Protein AF-A0A813LFI5-F1 (afdb_monomer_lite)

Foldseek 3Di:
DDDDDDDDDDDDDFPFPDPDDDDDDDDDDDDDDDDDDDDDDDDAPDPPDPPDPPPPVDPDLPQQAACPPVPSHPDALQQLFDFLVLLVVLCVDPQDDQQDFLLRSLVRPFLVVCPRVNFFQSCVVVVVGHGWQEEEFEDRRAGSNFVSLFCVLVPDRTSYNYCSRGGNPDPVRVVVCLVPVCPRLLRNLVRYQAYEYEDDLPDQLLLALSSVLSVLSCVLVVRTYTYTTRADDDPRSPDDPPSNVVSVPDFRPSVNRDHRDPSSRVSSQVSQVPGVCRCVSVGDD

pLDDT: mean 77.84, std 25.36, range [24.16, 98.69]

Sequence (285 aa):
VLQGVSSPSPERALCRVSSARVLRQVSSSQPMSPQILGPLALQGWTSPGKSQMLQCSVFGVGSATPQFRAGAYKLPPNMWGIQLTQLSEIESHSMFSPGLSSREVVSKVIWPETSGSGVGYALLKNSAGLQSRTMVSHAWDMSFADLNAALGSSGEQGPYWVAATALYQSEDNIRQILSEPLRFIRQVLEHTPSMLCVLATRCNVYERLWCLAEMATAVSMNVEVRVTSKPKGLKAAWSLDDGILKLCSTDVDSRSARCAEQSDEQALRRAIEALEGSYATIDRQ

Structure (mmCIF, N/CA/C/O backbone):
data_AF-A0A813LFI5-F1
#
_entry.id   AF-A0A813LFI5-F1
#
loop_
_atom_site.group_PDB
_atom_site.id
_atom_site.type_symbol
_atom_site.label_atom_id
_atom_site.label_alt_id
_atom_site.label_comp_id
_atom_site.label_asym_id
_atom_site.label_entity_id
_atom_site.label_seq_id
_atom_site.pdbx_PDB_ins_code
_atom_site.Cartn_x
_atom_site.Cartn_y
_atom_site.Cartn_z
_atom_site.occupancy
_atom_site.B_iso_or_equiv
_atom_site.auth_seq_id
_atom_site.auth_comp_id
_atom_site.auth_asym_id
_atom_site.auth_atom_id
_atom_site.pdbx_PDB_model_num
ATOM 1 N N . VAL A 1 1 ? -47.843 2.772 -29.097 1.00 40.84 1 VAL A N 1
ATOM 2 C CA . VAL A 1 1 ? -47.712 1.797 -27.991 1.00 40.84 1 VAL A CA 1
ATOM 3 C C . VAL A 1 1 ? -46.483 0.949 -28.278 1.00 40.84 1 VAL A C 1
ATOM 5 O O . VAL A 1 1 ? -46.573 -0.001 -29.038 1.00 40.84 1 VAL A O 1
ATOM 8 N N . LEU A 1 2 ? -45.316 1.374 -27.790 1.00 32.16 2 LEU A N 1
ATOM 9 C CA . LEU A 1 2 ? -44.061 0.622 -27.875 1.00 32.16 2 LEU A CA 1
ATOM 10 C C . LEU A 1 2 ? -43.688 0.256 -26.440 1.00 32.16 2 LEU A C 1
ATOM 12 O O . LEU A 1 2 ? -43.483 1.143 -25.614 1.00 32.16 2 LEU A O 1
ATOM 16 N N . GLN A 1 3 ? -43.716 -1.039 -26.134 1.00 33.41 3 GLN A N 1
ATOM 17 C CA . GLN A 1 3 ? -43.359 -1.574 -24.825 1.00 33.41 3 GLN A CA 1
ATOM 18 C C . GLN A 1 3 ? -41.838 -1.658 -24.707 1.00 33.41 3 GLN A C 1
ATOM 20 O O . GLN A 1 3 ? -41.168 -2.250 -25.551 1.00 33.41 3 GLN A O 1
ATOM 25 N N . GLY A 1 4 ? -41.318 -1.031 -23.653 1.00 33.69 4 GLY A N 1
ATOM 26 C CA . GLY A 1 4 ? -39.924 -1.112 -23.250 1.00 33.69 4 GLY A CA 1
ATOM 27 C C . GLY A 1 4 ? -39.621 -2.449 -22.583 1.00 33.69 4 GLY A C 1
ATOM 28 O O . GLY A 1 4 ? -40.390 -2.933 -21.754 1.00 33.69 4 GLY A O 1
ATOM 29 N N . VAL A 1 5 ? -38.474 -3.018 -22.938 1.00 32.91 5 VAL A N 1
ATOM 30 C CA . VAL A 1 5 ? -37.874 -4.154 -22.242 1.00 32.91 5 VAL A CA 1
ATOM 31 C C . VAL A 1 5 ? -36.818 -3.578 -21.308 1.00 32.91 5 VAL A C 1
ATOM 33 O O . VAL A 1 5 ? -35.778 -3.092 -21.748 1.00 32.91 5 VAL A O 1
ATOM 36 N N . SER A 1 6 ? -37.122 -3.567 -20.014 1.00 34.44 6 SER A N 1
ATOM 37 C CA . SER A 1 6 ? -36.180 -3.228 -18.952 1.00 34.44 6 SER A CA 1
ATOM 38 C C . SER A 1 6 ? -35.293 -4.437 -18.660 1.00 34.44 6 SER A C 1
ATOM 40 O O . SER A 1 6 ? -35.774 -5.456 -18.160 1.00 34.44 6 SER A O 1
ATOM 42 N N . SER A 1 7 ? -34.004 -4.325 -18.960 1.00 30.98 7 SER A N 1
ATOM 43 C CA . SER A 1 7 ? -32.988 -5.289 -18.534 1.00 30.98 7 SER A CA 1
ATOM 44 C C . SER A 1 7 ? -32.776 -5.212 -17.013 1.00 30.98 7 SER A C 1
ATOM 46 O O . SER A 1 7 ? -32.717 -4.103 -16.475 1.00 30.98 7 SER A O 1
ATOM 48 N N . PRO A 1 8 ? -32.634 -6.344 -16.301 1.00 33.94 8 PRO A N 1
ATOM 49 C CA . PRO A 1 8 ? -32.372 -6.332 -14.867 1.00 33.94 8 PRO A CA 1
ATOM 50 C C . PRO A 1 8 ? -30.939 -5.867 -14.570 1.00 33.94 8 PRO A C 1
ATOM 52 O O . PRO A 1 8 ? -29.977 -6.286 -15.213 1.00 33.94 8 PRO A O 1
ATOM 55 N N . SER A 1 9 ? -30.813 -4.994 -13.571 1.00 31.33 9 SER A N 1
ATOM 56 C CA . SER A 1 9 ? -29.543 -4.595 -12.955 1.00 31.33 9 SER A CA 1
ATOM 57 C C . SER A 1 9 ? -28.891 -5.808 -12.272 1.00 31.33 9 SER A C 1
ATOM 59 O O . SER A 1 9 ? -29.561 -6.440 -11.455 1.00 31.33 9 SER A O 1
ATOM 61 N N . PRO A 1 10 ? -27.612 -6.136 -12.536 1.00 34.81 10 PRO A N 1
ATOM 62 C CA . PRO A 1 10 ? -26.949 -7.261 -11.889 1.00 34.81 10 PRO A CA 1
ATOM 63 C C . PRO A 1 10 ? -26.556 -6.895 -10.449 1.00 34.81 10 PRO A C 1
ATOM 65 O O . PRO A 1 10 ? -25.775 -5.970 -10.212 1.00 34.81 10 PRO A O 1
ATOM 68 N N . GLU A 1 11 ? -27.110 -7.622 -9.480 1.00 33.66 11 GLU A N 1
ATOM 69 C CA . GLU A 1 11 ? -26.706 -7.563 -8.075 1.00 33.66 11 GLU A CA 1
ATOM 70 C C . GLU A 1 11 ? -25.244 -8.014 -7.898 1.00 33.66 11 GLU A C 1
ATOM 72 O O . GLU A 1 11 ? -24.780 -8.989 -8.489 1.00 33.66 11 GLU A O 1
ATOM 77 N N . ARG A 1 12 ? -24.504 -7.258 -7.079 1.00 40.06 12 ARG A N 1
ATOM 78 C CA . ARG A 1 12 ? -23.066 -7.406 -6.817 1.00 40.06 12 ARG A CA 1
ATOM 79 C C . ARG A 1 12 ? -22.809 -8.550 -5.829 1.00 40.06 12 ARG A C 1
ATOM 81 O O . ARG A 1 12 ? -23.054 -8.388 -4.636 1.00 40.06 12 ARG A O 1
ATOM 88 N N . ALA A 1 13 ? -22.243 -9.663 -6.288 1.00 33.25 13 ALA A N 1
ATOM 89 C CA . ALA A 1 13 ? -21.742 -10.723 -5.411 1.00 33.25 13 ALA A CA 1
ATOM 90 C C . ALA A 1 13 ? -20.304 -10.405 -4.953 1.00 33.25 13 ALA A C 1
ATOM 92 O O . ALA A 1 13 ? -19.328 -10.839 -5.558 1.00 33.25 13 ALA A O 1
ATOM 93 N N . LEU A 1 14 ? -20.168 -9.608 -3.891 1.00 39.72 14 LEU A N 1
ATOM 94 C CA . LEU A 1 14 ? -18.904 -9.442 -3.167 1.00 39.72 14 LEU A CA 1
ATOM 95 C C . LEU A 1 14 ? -18.795 -10.541 -2.103 1.00 39.72 14 LEU A C 1
ATOM 97 O O . LEU A 1 14 ? -19.690 -10.684 -1.269 1.00 39.72 14 LEU A O 1
ATOM 101 N N . CYS A 1 15 ? -17.693 -11.297 -2.104 1.00 33.09 15 CYS A N 1
ATOM 102 C CA . CYS A 1 15 ? -17.380 -12.232 -1.025 1.00 33.09 15 CYS A CA 1
ATOM 103 C C . CYS A 1 15 ? -17.008 -11.424 0.227 1.00 33.09 15 CYS A C 1
ATOM 105 O O . CYS A 1 15 ? -15.855 -11.038 0.418 1.00 33.09 15 CYS A O 1
ATOM 107 N N . ARG A 1 16 ? -18.009 -11.113 1.055 1.00 37.16 16 ARG A N 1
ATOM 108 C CA . ARG A 1 16 ? -17.805 -10.460 2.348 1.00 37.16 16 ARG A CA 1
ATOM 109 C C . ARG A 1 16 ? -17.137 -11.435 3.303 1.00 37.16 16 ARG A C 1
ATOM 111 O O . ARG A 1 16 ? -17.675 -12.502 3.583 1.00 37.16 16 ARG A O 1
ATOM 118 N N . VAL A 1 17 ? -15.995 -11.039 3.848 1.00 37.84 17 VAL A N 1
ATOM 119 C CA . VAL A 1 17 ? -15.429 -11.688 5.030 1.00 37.84 17 VAL A CA 1
ATOM 120 C C . VAL A 1 17 ? -16.209 -11.142 6.222 1.00 37.84 17 VAL A C 1
ATOM 122 O O . VAL A 1 17 ? -15.870 -10.099 6.768 1.00 37.84 17 VAL A O 1
ATOM 125 N N . SER A 1 18 ? -17.345 -11.760 6.544 1.00 31.72 18 SER A N 1
ATOM 126 C CA . SER A 1 18 ? -18.133 -11.361 7.709 1.00 31.72 18 SER A CA 1
ATOM 127 C C . SER A 1 18 ? -17.617 -12.089 8.944 1.00 31.72 18 SER A C 1
ATOM 129 O O . SER A 1 18 ? -17.527 -13.316 8.950 1.00 31.72 18 SER A O 1
ATOM 131 N N . SER A 1 19 ? -17.316 -11.332 9.997 1.00 30.92 19 SER A N 1
ATOM 132 C CA . SER A 1 19 ? -17.040 -11.829 11.345 1.00 30.92 19 SER A CA 1
ATOM 133 C C . SER A 1 19 ? -18.314 -12.415 11.972 1.00 30.92 19 SER A C 1
ATOM 135 O O . SER A 1 19 ? -18.893 -11.837 12.889 1.00 30.92 19 SER A O 1
ATOM 137 N N . ALA A 1 20 ? -18.798 -13.547 11.463 1.00 29.22 20 ALA A N 1
ATOM 138 C CA . ALA A 1 20 ? -19.931 -14.271 12.027 1.00 29.22 20 ALA A CA 1
ATOM 139 C C . ALA A 1 20 ? -19.442 -15.579 12.664 1.00 29.22 20 ALA A C 1
ATOM 141 O O . ALA A 1 20 ? -19.095 -16.535 11.976 1.00 29.22 20 ALA A O 1
ATOM 142 N N . ARG A 1 21 ? -19.424 -15.608 14.005 1.00 38.66 21 ARG A N 1
ATOM 143 C CA . ARG A 1 21 ? -19.294 -16.824 14.827 1.00 38.66 21 ARG A CA 1
ATOM 144 C C . ARG A 1 21 ? -20.270 -17.894 14.325 1.00 38.66 21 ARG A C 1
ATOM 146 O O . ARG A 1 21 ? -21.478 -17.685 14.404 1.00 38.66 21 ARG A O 1
ATOM 153 N N . VAL A 1 22 ? -19.760 -19.057 13.920 1.00 26.92 22 VAL A N 1
ATOM 154 C CA . VAL A 1 22 ? -20.566 -20.262 13.680 1.00 26.92 22 VAL A CA 1
ATOM 155 C C . VAL A 1 22 ? -20.057 -21.398 14.565 1.00 26.92 22 VAL A C 1
ATOM 157 O O . VAL A 1 22 ? -18.864 -21.668 14.667 1.00 26.92 22 VAL A O 1
ATOM 160 N N . LEU A 1 23 ? -21.012 -21.994 15.277 1.00 29.28 23 LEU A N 1
ATOM 161 C CA . LEU A 1 23 ? -20.868 -23.091 16.224 1.00 29.28 23 LEU A CA 1
ATOM 162 C C . LEU A 1 23 ? -20.457 -24.399 15.531 1.00 29.28 23 LEU A C 1
ATOM 164 O O . LEU A 1 23 ? -20.896 -24.704 14.427 1.00 29.28 23 LEU A O 1
ATOM 168 N N . ARG A 1 24 ? -19.653 -25.181 16.261 1.00 27.97 24 ARG A N 1
ATOM 169 C CA . ARG A 1 24 ? -19.190 -26.543 15.957 1.00 27.97 24 ARG A CA 1
ATOM 170 C C . ARG A 1 24 ? -20.269 -27.458 15.364 1.00 27.97 24 ARG A C 1
ATOM 172 O O . ARG A 1 24 ? -21.331 -27.617 15.961 1.00 27.97 24 ARG A O 1
ATOM 179 N N . GLN A 1 25 ? -19.854 -28.278 14.398 1.00 24.16 25 GLN A N 1
ATOM 180 C CA . GLN A 1 25 ? -20.200 -29.698 14.404 1.00 24.16 25 GLN A CA 1
ATOM 181 C C . GLN A 1 25 ? -18.973 -30.533 14.014 1.00 24.16 25 GLN A C 1
ATOM 183 O O . GLN A 1 25 ? -18.378 -30.356 12.958 1.00 24.16 25 GLN A O 1
ATOM 188 N N . VAL A 1 26 ? -18.560 -31.398 14.940 1.00 30.11 26 VAL A N 1
ATOM 189 C CA . VAL A 1 26 ? -17.436 -32.328 14.808 1.00 30.11 26 VAL A CA 1
ATOM 190 C C . VAL A 1 26 ? -17.902 -33.529 13.991 1.00 30.11 26 VAL A C 1
ATOM 192 O O . VAL A 1 26 ? -18.875 -34.176 14.371 1.00 30.11 26 VAL A O 1
ATOM 195 N N . SER A 1 27 ? -17.177 -33.882 12.930 1.00 27.55 27 SER A N 1
ATOM 196 C CA . SER A 1 27 ? -17.163 -35.258 12.431 1.00 27.55 27 SER A CA 1
ATOM 197 C C . SER A 1 27 ? -15.733 -35.646 12.073 1.00 27.55 27 SER A C 1
ATOM 199 O O . SER A 1 27 ? -15.013 -34.902 11.412 1.00 27.55 27 SER A O 1
ATOM 201 N N . SER A 1 28 ? -15.301 -36.768 12.635 1.00 32.50 28 SER A N 1
ATOM 202 C CA . SER A 1 28 ? -13.942 -37.283 12.592 1.00 32.50 28 SER A CA 1
ATOM 203 C C . SER A 1 28 ? -13.685 -38.075 11.312 1.00 32.50 28 SER A C 1
ATOM 205 O O . SER A 1 28 ? -14.340 -39.091 11.080 1.00 32.50 28 SER A O 1
ATOM 207 N N . SER A 1 29 ? -12.646 -37.709 10.570 1.00 32.34 29 SER A N 1
ATOM 208 C CA . SER A 1 29 ? -11.930 -38.637 9.693 1.00 32.34 29 SER A CA 1
ATOM 209 C C . SER A 1 29 ? -10.453 -38.246 9.641 1.00 32.34 29 SER A C 1
ATOM 211 O O . SER A 1 29 ? -10.125 -37.080 9.435 1.00 32.34 29 SER A O 1
ATOM 213 N N . GLN A 1 30 ? -9.578 -39.219 9.896 1.00 32.72 30 GLN A N 1
ATOM 214 C CA . GLN A 1 30 ? -8.122 -39.063 9.970 1.00 32.72 30 GLN A CA 1
ATOM 215 C C . GLN A 1 30 ? -7.506 -38.625 8.626 1.00 32.72 30 GLN A C 1
ATOM 217 O O . GLN A 1 30 ? -7.983 -39.075 7.583 1.00 32.72 30 GLN A O 1
ATOM 222 N N . PRO A 1 31 ? -6.413 -37.835 8.619 1.00 34.03 31 PRO A N 1
ATOM 223 C CA . PRO A 1 31 ? -5.716 -37.493 7.386 1.00 34.03 31 PRO A CA 1
ATOM 224 C C . PRO A 1 31 ? -4.611 -38.505 7.040 1.00 34.03 31 PRO A C 1
ATOM 226 O O . PRO A 1 31 ? -3.875 -38.978 7.908 1.00 34.03 31 PRO A O 1
ATOM 229 N N . MET A 1 32 ? -4.467 -38.788 5.742 1.00 26.58 32 MET A N 1
ATOM 230 C CA . MET A 1 32 ? -3.277 -39.416 5.161 1.00 26.58 32 MET A CA 1
ATOM 231 C C . MET A 1 32 ? -2.151 -38.384 5.010 1.00 26.58 32 MET A C 1
ATOM 233 O O . MET A 1 32 ? -2.388 -37.262 4.563 1.00 26.58 32 MET A O 1
ATOM 237 N N . SER A 1 33 ? -0.922 -38.773 5.358 1.00 31.06 33 SER A N 1
ATOM 238 C CA . SER A 1 33 ? 0.286 -37.952 5.213 1.00 31.06 33 SER A CA 1
ATOM 239 C C . SER A 1 33 ? 0.665 -37.716 3.744 1.00 31.06 33 SER A C 1
ATOM 241 O O . SER A 1 33 ? 0.826 -38.692 3.009 1.00 31.06 33 SER A O 1
ATOM 243 N N . PRO A 1 34 ? 0.945 -36.468 3.324 1.00 30.78 34 PRO A N 1
ATOM 244 C CA . PRO A 1 34 ? 1.727 -36.203 2.131 1.00 30.78 34 PRO A CA 1
ATOM 245 C C . PRO A 1 34 ? 3.201 -35.956 2.472 1.00 30.78 34 PRO A C 1
ATOM 247 O O . PRO A 1 34 ? 3.558 -35.342 3.477 1.00 30.78 34 PRO A O 1
ATOM 250 N N . GLN A 1 35 ? 4.053 -36.480 1.596 1.00 27.55 35 GLN A N 1
ATOM 251 C CA . GLN A 1 35 ? 5.503 -36.406 1.666 1.00 27.55 35 GLN A CA 1
ATOM 252 C C . GLN A 1 35 ? 6.028 -34.975 1.488 1.00 27.55 35 GLN A C 1
ATOM 254 O O . GLN A 1 35 ? 5.496 -34.166 0.730 1.00 27.55 35 GLN A O 1
ATOM 259 N N . ILE A 1 36 ? 7.112 -34.717 2.213 1.00 26.92 36 ILE A N 1
ATOM 260 C CA . ILE A 1 36 ? 7.846 -33.462 2.345 1.00 26.92 36 ILE A CA 1
ATOM 261 C C . ILE A 1 36 ? 8.509 -33.093 1.008 1.00 26.92 36 ILE A C 1
ATOM 263 O O . ILE A 1 36 ? 9.417 -33.786 0.552 1.00 26.92 36 ILE A O 1
ATOM 267 N N . LEU A 1 37 ? 8.098 -31.973 0.410 1.00 26.91 37 LEU A N 1
ATOM 268 C CA . LEU A 1 37 ? 8.900 -31.235 -0.569 1.00 26.91 37 LEU A CA 1
ATOM 269 C C . LEU A 1 37 ? 9.714 -30.177 0.188 1.00 26.91 37 LEU A C 1
ATOM 271 O O . LEU A 1 37 ? 9.170 -29.416 0.985 1.00 26.91 37 LEU A O 1
ATOM 275 N N . GLY A 1 38 ? 11.032 -30.199 -0.021 1.00 25.31 38 GLY A N 1
ATOM 276 C CA . GLY A 1 38 ? 12.009 -29.387 0.707 1.00 25.31 38 GLY A CA 1
ATOM 277 C C . GLY A 1 38 ? 11.884 -27.873 0.473 1.00 25.31 38 GLY A C 1
ATOM 278 O O . GLY A 1 38 ? 11.249 -27.435 -0.487 1.00 25.31 38 GLY A O 1
ATOM 279 N N . PRO A 1 39 ? 12.498 -27.055 1.348 1.00 26.38 39 PRO A N 1
ATOM 280 C CA . PRO A 1 39 ? 12.303 -25.612 1.350 1.00 26.38 39 PRO A CA 1
ATOM 281 C C . PRO A 1 39 ? 13.009 -24.940 0.165 1.00 26.38 39 PRO A C 1
ATOM 283 O O . PRO A 1 39 ? 14.234 -24.976 0.042 1.00 26.38 39 PRO A O 1
ATOM 286 N N . LEU A 1 40 ? 12.225 -24.265 -0.680 1.00 25.31 40 LEU A N 1
ATOM 287 C CA . LEU A 1 40 ? 12.713 -23.184 -1.533 1.00 25.31 40 LEU A CA 1
ATOM 288 C C . LEU A 1 40 ? 13.122 -22.015 -0.629 1.00 25.31 40 LEU A C 1
ATOM 290 O O . LEU A 1 40 ? 12.332 -21.527 0.177 1.00 25.31 40 LEU A O 1
ATOM 294 N N . ALA A 1 41 ? 14.384 -21.607 -0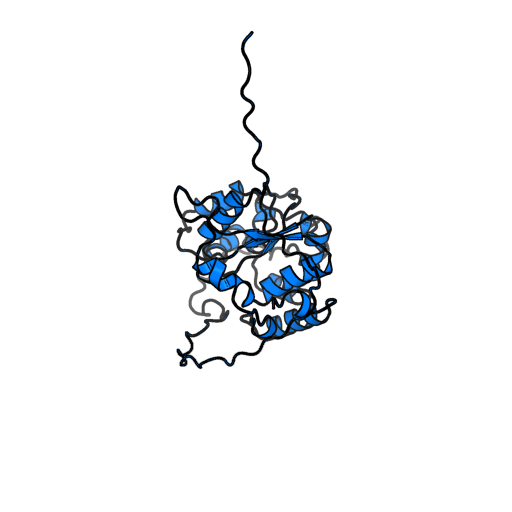.741 1.00 25.22 41 ALA A N 1
ATOM 295 C CA . ALA A 1 41 ? 14.995 -20.577 0.081 1.00 25.22 41 ALA A CA 1
ATOM 296 C C . ALA A 1 41 ? 14.272 -19.226 -0.065 1.00 25.22 41 ALA A C 1
ATOM 298 O O . ALA A 1 41 ? 14.263 -18.612 -1.132 1.00 25.22 41 ALA A O 1
ATOM 299 N N . LEU A 1 42 ? 13.699 -18.756 1.043 1.00 29.20 42 LEU A N 1
ATOM 300 C CA . LEU A 1 42 ? 13.198 -17.399 1.220 1.00 29.20 42 LEU A CA 1
ATOM 301 C C . LEU A 1 42 ? 14.394 -16.438 1.250 1.00 29.20 42 LEU A C 1
ATOM 303 O O . LEU A 1 42 ? 15.123 -16.374 2.238 1.00 29.20 42 LEU A O 1
ATOM 307 N N . GLN A 1 43 ? 14.609 -15.687 0.169 1.00 31.25 43 GLN A N 1
ATOM 308 C CA . GLN A 1 43 ? 15.510 -14.537 0.205 1.00 31.25 43 GLN A CA 1
ATOM 309 C C . GLN A 1 43 ? 14.818 -13.403 0.966 1.00 31.25 43 GLN A C 1
ATOM 311 O O . GLN A 1 43 ? 13.920 -12.732 0.457 1.00 31.25 43 GLN A O 1
ATOM 316 N N . GLY A 1 44 ? 15.222 -13.241 2.226 1.00 29.44 44 GLY A N 1
ATOM 317 C CA . GLY A 1 44 ? 14.903 -12.072 3.033 1.00 29.44 44 GLY A CA 1
ATOM 318 C C . GLY A 1 44 ? 15.487 -10.792 2.429 1.00 29.44 44 GLY A C 1
ATOM 319 O O . GLY A 1 44 ? 16.352 -10.823 1.558 1.00 29.44 44 GLY A O 1
ATOM 320 N N . TRP A 1 45 ? 14.985 -9.660 2.910 1.00 38.56 45 TRP A N 1
ATOM 321 C CA . TRP A 1 45 ? 15.578 -8.323 2.837 1.00 38.56 45 TRP A CA 1
ATOM 322 C C . TRP A 1 45 ? 17.000 -8.377 3.398 1.00 38.56 45 TRP A C 1
ATOM 324 O O . TRP A 1 45 ? 17.263 -8.037 4.536 1.00 38.56 45 TRP A O 1
ATOM 334 N N . THR A 1 46 ? 17.942 -8.831 2.591 1.00 32.41 46 THR A N 1
ATOM 335 C CA . THR A 1 46 ? 19.252 -8.214 2.610 1.00 32.41 46 THR A CA 1
ATOM 336 C C . THR A 1 46 ? 19.115 -6.982 1.728 1.00 32.41 46 THR A C 1
ATOM 338 O O . THR A 1 46 ? 18.501 -7.046 0.656 1.00 32.41 46 THR A O 1
ATOM 341 N N . SER A 1 47 ? 19.624 -5.830 2.177 1.00 36.56 47 SER A N 1
ATOM 342 C CA . SER A 1 47 ? 19.849 -4.706 1.267 1.00 36.56 47 SER A CA 1
ATOM 343 C C . SER A 1 47 ? 20.456 -5.263 -0.026 1.00 36.56 47 SER A C 1
ATOM 345 O O . SER A 1 47 ? 21.340 -6.128 0.076 1.00 36.56 47 SER A O 1
ATOM 347 N N . PRO A 1 48 ? 20.023 -4.818 -1.225 1.00 37.00 48 PRO A N 1
ATOM 348 C CA . PRO A 1 48 ? 20.771 -5.122 -2.439 1.00 37.00 48 PRO A CA 1
ATOM 349 C C . PRO A 1 48 ? 22.229 -4.805 -2.123 1.00 37.00 48 PRO A C 1
ATOM 351 O O . PRO A 1 48 ? 22.509 -3.753 -1.546 1.00 37.00 48 PRO A O 1
ATOM 354 N N . GLY A 1 49 ? 23.089 -5.811 -2.301 1.00 31.02 49 GLY A N 1
ATOM 355 C CA . GLY A 1 49 ? 24.349 -5.912 -1.579 1.00 31.02 49 GLY A CA 1
ATOM 356 C C . GLY A 1 49 ? 25.124 -4.598 -1.536 1.00 31.02 49 GLY A C 1
ATOM 357 O O . GLY A 1 49 ? 25.097 -3.807 -2.472 1.00 31.02 49 GLY A O 1
ATOM 358 N N . LYS A 1 50 ? 25.913 -4.409 -0.476 1.00 34.41 50 LYS A N 1
ATOM 359 C CA . LYS A 1 50 ? 26.897 -3.317 -0.338 1.00 34.41 50 LYS A CA 1
ATOM 360 C C . LYS A 1 50 ? 27.885 -3.180 -1.523 1.00 34.41 50 LYS A C 1
ATOM 362 O O . LYS A 1 50 ? 28.766 -2.330 -1.478 1.00 34.41 50 LYS A O 1
ATOM 367 N N . SER A 1 51 ? 27.777 -3.997 -2.571 1.00 37.72 51 SER A N 1
ATOM 368 C CA . SER A 1 51 ? 28.535 -3.881 -3.812 1.00 37.72 51 SER A CA 1
ATOM 369 C C . SER A 1 51 ? 27.729 -3.136 -4.877 1.00 37.72 51 SER A C 1
ATOM 371 O O . SER A 1 51 ? 26.737 -3.642 -5.388 1.00 37.72 51 SER A O 1
ATOM 373 N N . GLN A 1 52 ? 28.239 -1.952 -5.228 1.00 33.62 52 GLN A N 1
ATOM 374 C CA . GLN A 1 52 ? 27.803 -1.071 -6.317 1.00 33.62 52 GLN A CA 1
ATOM 375 C C . GLN A 1 52 ? 26.470 -0.336 -6.114 1.00 33.62 52 GLN A C 1
ATOM 377 O O . GLN A 1 52 ? 25.653 -0.224 -7.023 1.00 33.62 52 GLN A O 1
ATOM 382 N N . MET A 1 53 ? 26.320 0.342 -4.971 1.00 33.72 53 MET A N 1
ATOM 383 C CA . MET A 1 53 ? 25.756 1.691 -5.059 1.00 33.72 53 MET A CA 1
ATOM 384 C C . MET A 1 53 ? 26.751 2.529 -5.859 1.00 33.72 53 MET A C 1
ATOM 386 O O . MET A 1 53 ? 27.829 2.863 -5.365 1.00 33.72 53 MET A O 1
ATOM 390 N N . LEU A 1 54 ? 26.407 2.841 -7.109 1.00 34.03 54 LEU A N 1
ATOM 391 C CA . LEU A 1 54 ? 26.966 4.000 -7.787 1.00 34.03 54 LEU A CA 1
ATOM 392 C C . LEU A 1 54 ? 26.775 5.178 -6.831 1.00 34.03 54 LEU A C 1
ATOM 394 O O . LEU A 1 54 ? 25.651 5.627 -6.613 1.00 34.03 54 LEU A O 1
ATOM 398 N N . GLN A 1 55 ? 27.869 5.626 -6.213 1.00 31.17 55 GLN A N 1
ATOM 399 C CA . GLN A 1 55 ? 27.931 6.917 -5.552 1.00 31.17 55 GLN A CA 1
ATOM 400 C C . GLN A 1 55 ? 27.642 7.961 -6.628 1.00 31.17 55 GLN A C 1
ATOM 402 O O . GLN A 1 55 ? 28.539 8.467 -7.294 1.00 31.17 55 GLN A O 1
ATOM 407 N N . CYS A 1 56 ? 26.364 8.260 -6.829 1.00 31.50 56 CYS A N 1
ATOM 408 C CA . CYS A 1 56 ? 25.948 9.507 -7.427 1.00 31.50 56 CYS A CA 1
ATOM 409 C C . CYS A 1 56 ? 26.274 10.576 -6.383 1.00 31.50 56 CYS A C 1
ATOM 411 O O . CYS A 1 56 ? 25.451 10.929 -5.543 1.00 31.50 56 CYS A O 1
ATOM 413 N N . SER A 1 57 ? 27.522 11.040 -6.384 1.00 32.41 57 SER A N 1
ATOM 414 C CA . SER A 1 57 ? 27.977 12.240 -5.690 1.00 32.41 57 SER A CA 1
ATOM 415 C C . SER A 1 57 ? 27.374 13.463 -6.386 1.00 32.41 57 SER A C 1
ATOM 417 O O . SER A 1 57 ? 28.059 14.283 -6.990 1.00 32.41 57 SER A O 1
ATOM 419 N N . VAL A 1 58 ? 26.046 13.566 -6.335 1.00 40.97 58 VAL A N 1
ATOM 420 C CA . VAL A 1 58 ? 25.310 14.743 -6.778 1.00 40.97 58 VAL A CA 1
ATOM 421 C C . VAL A 1 58 ? 25.349 15.736 -5.621 1.00 40.97 58 VAL A C 1
ATOM 423 O O . VAL A 1 58 ? 24.750 15.520 -4.573 1.00 40.97 58 VAL A O 1
ATOM 426 N N . PHE A 1 59 ? 26.161 16.774 -5.811 1.00 37.53 59 PHE A N 1
ATOM 427 C CA . PHE A 1 59 ? 26.209 18.049 -5.093 1.00 37.53 59 PHE A CA 1
ATOM 428 C C . PHE A 1 59 ? 25.185 18.237 -3.963 1.00 37.53 59 PHE A C 1
ATOM 430 O O . PHE A 1 59 ? 24.032 18.516 -4.249 1.00 37.53 59 PHE A O 1
ATOM 437 N N . GLY A 1 60 ? 25.638 18.186 -2.704 1.00 42.44 60 GLY A N 1
ATOM 438 C CA . GLY A 1 60 ? 25.182 19.025 -1.580 1.00 42.44 60 GLY A CA 1
ATOM 439 C C . GLY A 1 60 ? 23.687 19.317 -1.384 1.00 42.44 60 GLY A C 1
ATOM 440 O O . GLY A 1 60 ? 23.372 20.332 -0.764 1.00 42.44 60 GLY A O 1
ATOM 441 N N . VAL A 1 61 ? 22.763 18.496 -1.885 1.00 53.16 61 VAL A N 1
ATOM 442 C CA . VAL A 1 61 ? 21.331 18.683 -1.641 1.00 53.16 61 VAL A CA 1
ATOM 443 C C . VAL A 1 61 ? 21.097 18.336 -0.177 1.00 53.16 61 VAL A C 1
ATOM 445 O O . VAL A 1 61 ? 21.322 17.199 0.239 1.00 53.16 61 VAL A O 1
ATOM 448 N N . GLY A 1 62 ? 20.726 19.335 0.629 1.00 59.44 62 GLY A N 1
ATOM 449 C CA . GLY A 1 62 ? 20.410 19.131 2.041 1.00 59.44 62 GLY A CA 1
ATOM 450 C C . GLY A 1 62 ? 19.434 17.965 2.194 1.00 59.44 62 GLY A C 1
ATOM 451 O O . GLY A 1 62 ? 18.460 17.881 1.449 1.00 59.44 62 GLY A O 1
ATOM 452 N N . SER A 1 63 ? 19.726 17.047 3.120 1.00 68.50 63 SER A N 1
ATOM 453 C CA . SER A 1 63 ? 18.893 15.866 3.367 1.00 68.50 63 SER A CA 1
ATOM 454 C C . SER A 1 63 ? 17.451 16.304 3.618 1.00 68.50 63 SER A C 1
ATOM 456 O O . SER A 1 63 ? 17.168 16.970 4.618 1.00 68.50 63 SER A O 1
ATOM 458 N N . ALA A 1 64 ? 16.552 15.997 2.681 1.00 75.06 64 ALA A N 1
ATOM 459 C CA . ALA A 1 64 ? 15.155 16.367 2.813 1.00 75.06 64 ALA A CA 1
ATOM 460 C C . ALA A 1 64 ? 14.540 15.670 4.023 1.00 75.06 64 ALA A C 1
ATOM 462 O O . ALA A 1 64 ? 14.692 14.464 4.230 1.00 75.06 64 ALA A O 1
ATOM 463 N N . THR A 1 65 ? 13.829 16.453 4.824 1.00 76.81 65 THR A N 1
ATOM 464 C CA . THR A 1 65 ? 13.147 15.974 6.019 1.00 76.81 65 THR A CA 1
ATOM 465 C C . THR A 1 65 ? 12.035 14.997 5.611 1.00 76.81 65 THR A C 1
ATOM 467 O O . THR A 1 65 ? 11.138 15.404 4.872 1.00 76.81 65 THR A O 1
ATOM 470 N N . PRO A 1 66 ? 12.044 13.734 6.083 1.00 78.69 66 PRO A N 1
ATOM 471 C CA . PRO A 1 66 ? 10.995 12.772 5.749 1.00 78.69 66 PRO A CA 1
ATOM 472 C C . PRO A 1 66 ? 9.606 13.268 6.169 1.00 78.69 66 PRO A C 1
ATOM 474 O O . PRO A 1 66 ? 9.465 13.871 7.238 1.00 78.69 66 PRO A O 1
ATOM 477 N N . GLN A 1 67 ? 8.573 12.938 5.384 1.00 81.25 67 GLN A N 1
ATOM 478 C CA . GLN A 1 67 ? 7.175 13.372 5.561 1.00 81.25 67 GLN A CA 1
ATOM 479 C C . GLN A 1 67 ? 6.550 13.010 6.924 1.00 81.25 67 GLN A C 1
ATOM 481 O O . GLN A 1 67 ? 5.460 13.468 7.252 1.00 81.25 67 GLN A O 1
ATOM 486 N N . PHE A 1 68 ? 7.238 12.192 7.723 1.00 71.81 68 PHE A N 1
ATOM 487 C CA . PHE A 1 68 ? 6.803 11.674 9.018 1.00 71.81 68 PHE A CA 1
ATOM 488 C C . PHE A 1 68 ? 7.403 12.421 10.211 1.00 71.81 68 PHE A C 1
ATOM 490 O O . PHE A 1 68 ? 7.002 12.178 11.352 1.00 71.81 68 PHE A O 1
ATOM 497 N N . ARG A 1 69 ? 8.385 13.307 10.005 1.00 68.88 69 ARG A N 1
ATOM 498 C CA . ARG A 1 69 ? 8.892 14.138 11.103 1.00 68.88 69 ARG A CA 1
ATOM 499 C C . ARG A 1 69 ? 7.847 15.193 11.458 1.00 68.88 69 ARG A C 1
ATOM 501 O O . ARG A 1 69 ? 7.278 15.835 10.577 1.00 68.88 69 ARG A O 1
ATOM 508 N N . ALA A 1 70 ? 7.596 15.375 12.754 1.00 58.88 70 ALA A N 1
ATOM 509 C CA . ALA A 1 70 ? 6.652 16.374 13.245 1.00 58.88 70 ALA A CA 1
ATOM 510 C C . ALA A 1 70 ? 6.980 17.757 12.649 1.00 58.88 70 ALA A C 1
ATOM 512 O O . ALA A 1 70 ? 8.104 18.238 12.774 1.00 58.88 70 ALA A O 1
ATOM 513 N N . GLY A 1 71 ? 6.008 18.362 11.958 1.00 60.19 71 GLY A N 1
ATOM 514 C CA . GLY A 1 71 ? 6.159 19.657 11.285 1.00 60.19 71 GLY A CA 1
ATOM 515 C C . GLY A 1 71 ? 6.778 19.623 9.878 1.00 60.19 71 GLY A C 1
ATOM 516 O O . GLY A 1 71 ? 6.780 20.662 9.224 1.00 60.19 71 GLY A O 1
ATOM 517 N N . ALA A 1 72 ? 7.258 18.473 9.386 1.00 61.97 72 ALA A N 1
ATOM 518 C CA . ALA A 1 72 ? 7.882 18.356 8.062 1.00 61.97 72 ALA A CA 1
ATOM 519 C C . 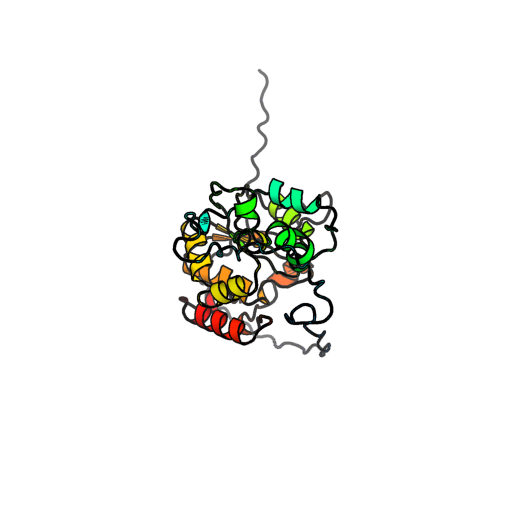ALA A 1 72 ? 6.865 18.359 6.912 1.00 61.97 72 ALA A C 1
ATOM 521 O O . ALA A 1 72 ? 7.111 18.968 5.874 1.00 61.97 72 ALA A O 1
ATOM 522 N N . TYR A 1 73 ? 5.709 17.720 7.106 1.00 65.88 73 TYR A N 1
ATOM 523 C CA . TYR A 1 73 ? 4.598 17.741 6.156 1.00 65.88 73 TYR A CA 1
ATOM 524 C C . TYR A 1 73 ? 3.273 17.934 6.892 1.00 65.88 73 TYR A C 1
ATOM 526 O O . TYR A 1 73 ? 3.035 17.342 7.942 1.00 65.88 73 TYR A O 1
ATOM 534 N N . LYS A 1 74 ? 2.411 18.800 6.347 1.00 82.12 74 LYS A N 1
ATOM 535 C CA . LYS A 1 74 ? 1.134 19.190 6.974 1.00 82.12 74 LYS A CA 1
ATOM 536 C C . LYS A 1 74 ? -0.006 18.200 6.715 1.00 82.12 74 LYS A C 1
ATOM 538 O O . LYS A 1 74 ? -1.068 18.344 7.312 1.00 82.12 74 LYS A O 1
ATOM 543 N N . LEU A 1 75 ? 0.185 17.243 5.806 1.00 92.75 75 LEU A N 1
ATOM 544 C CA . LEU A 1 75 ? -0.886 16.372 5.332 1.00 92.75 75 LEU A CA 1
ATOM 545 C C . LEU A 1 75 ? -0.882 15.030 6.077 1.00 92.75 75 LEU A C 1
ATOM 547 O O . LEU A 1 75 ? 0.152 14.357 6.081 1.00 92.75 75 LEU A O 1
ATOM 551 N N . PRO A 1 76 ? -2.015 14.616 6.669 1.00 93.69 76 PRO A N 1
ATOM 552 C CA . PRO A 1 76 ? -2.112 13.346 7.382 1.00 93.69 76 PRO A CA 1
ATOM 553 C C . PRO A 1 76 ? -2.051 12.136 6.426 1.00 93.69 76 PRO A C 1
ATOM 555 O O . PRO A 1 76 ? -2.319 12.291 5.232 1.00 93.69 76 PRO A O 1
ATOM 558 N N . PRO A 1 77 ? -1.734 10.920 6.919 1.00 94.50 77 PRO A N 1
ATOM 559 C CA . PRO A 1 77 ? -1.566 9.715 6.098 1.00 94.50 77 PRO A CA 1
ATOM 560 C C . PRO A 1 77 ? -2.735 9.377 5.170 1.00 94.50 77 PRO A C 1
ATOM 562 O O . PRO A 1 77 ? -2.520 8.899 4.057 1.00 94.50 77 PRO A O 1
ATOM 565 N N . ASN A 1 78 ? -3.972 9.660 5.585 1.00 96.38 78 ASN A N 1
ATOM 566 C CA . ASN A 1 78 ? -5.161 9.456 4.757 1.00 96.38 78 ASN A CA 1
ATOM 567 C C . ASN A 1 78 ? -5.197 10.363 3.513 1.00 96.38 78 ASN A C 1
ATOM 569 O O . ASN A 1 78 ? -5.942 10.068 2.584 1.00 96.38 78 ASN A O 1
ATOM 573 N N . MET A 1 79 ? -4.383 11.422 3.454 1.00 97.38 79 MET A N 1
ATOM 574 C CA . MET A 1 79 ? -4.233 12.315 2.297 1.00 97.38 79 MET A CA 1
ATOM 575 C C . MET A 1 79 ? -3.114 11.885 1.336 1.00 97.38 79 MET A C 1
ATOM 577 O O . MET A 1 79 ? -2.789 12.623 0.409 1.00 97.38 79 MET A O 1
ATOM 581 N N . TRP A 1 80 ? -2.495 10.720 1.540 1.00 97.19 80 TRP A N 1
ATOM 582 C CA . TRP A 1 80 ? -1.412 10.209 0.685 1.00 97.19 80 TRP A CA 1
ATOM 583 C C . TRP A 1 80 ? -1.938 9.222 -0.366 1.00 97.19 80 TRP A C 1
ATOM 585 O O . TRP A 1 80 ? -1.302 8.212 -0.666 1.00 97.19 80 TRP A O 1
ATOM 595 N N . GLY A 1 81 ? -3.140 9.488 -0.881 1.00 98.12 81 GLY A N 1
ATOM 596 C CA . GLY A 1 81 ? -3.799 8.651 -1.871 1.00 98.12 81 GLY A CA 1
ATOM 597 C C . GLY A 1 81 ? -3.219 8.814 -3.275 1.00 98.12 81 GLY A C 1
ATOM 598 O O . GLY A 1 81 ? -2.649 9.849 -3.623 1.00 98.12 81 GLY A O 1
ATOM 599 N N . ILE A 1 82 ? -3.409 7.788 -4.098 1.00 98.69 82 ILE A N 1
ATOM 600 C CA . ILE A 1 82 ? -3.014 7.748 -5.506 1.00 98.69 82 ILE A CA 1
ATOM 601 C C . ILE A 1 82 ? -4.186 7.290 -6.382 1.00 98.69 82 ILE A C 1
ATOM 603 O O . ILE A 1 82 ? -4.992 6.447 -5.979 1.00 98.69 82 ILE A O 1
ATOM 607 N N . GLN A 1 83 ? -4.310 7.860 -7.580 1.00 98.50 83 GLN A N 1
ATOM 608 C CA . GLN A 1 83 ? -5.305 7.437 -8.569 1.00 98.50 83 GLN A CA 1
ATOM 609 C C . GLN A 1 83 ? -4.849 6.190 -9.332 1.00 98.50 83 GLN A C 1
ATOM 611 O O . GLN A 1 83 ? -3.654 5.974 -9.532 1.00 98.50 83 GLN A O 1
ATOM 616 N N . LEU A 1 84 ? -5.802 5.413 -9.854 1.00 98.06 84 LEU A N 1
ATOM 617 C CA . LEU A 1 84 ? -5.488 4.272 -10.725 1.00 98.06 84 LEU A CA 1
ATOM 618 C C . LEU A 1 84 ? -4.716 4.695 -11.986 1.00 98.06 84 LEU A C 1
ATOM 620 O O . LEU A 1 84 ? -3.800 4.006 -12.429 1.00 98.06 84 LEU A O 1
ATOM 624 N N . THR A 1 85 ? -5.056 5.854 -12.552 1.00 97.81 85 THR A N 1
ATOM 625 C CA . THR A 1 85 ? -4.349 6.409 -13.714 1.00 97.81 85 THR A CA 1
ATOM 626 C C . THR A 1 85 ? -2.892 6.727 -13.383 1.00 97.81 85 THR A C 1
ATOM 628 O O . THR A 1 85 ? -2.015 6.388 -14.165 1.00 97.81 85 THR A O 1
ATOM 631 N N . GLN A 1 86 ? -2.618 7.260 -12.188 1.00 98.38 86 GLN A N 1
ATOM 632 C CA . GLN A 1 86 ? -1.259 7.541 -11.707 1.00 98.38 86 GLN A CA 1
ATOM 633 C C . GLN A 1 86 ? -0.458 6.256 -11.441 1.00 98.38 86 GLN A C 1
ATOM 635 O O . GLN A 1 86 ? 0.743 6.217 -11.686 1.00 98.38 86 GLN A O 1
ATOM 640 N N . LEU A 1 87 ? -1.107 5.181 -10.979 1.00 98.19 87 LEU A N 1
ATOM 641 C CA . LEU A 1 87 ? -0.468 3.861 -10.906 1.00 98.19 87 LEU A CA 1
ATOM 642 C C . LEU A 1 87 ? -0.130 3.325 -12.305 1.00 98.19 87 LEU A C 1
ATOM 644 O O . LEU A 1 87 ? 0.939 2.761 -12.504 1.00 98.19 87 LEU A O 1
ATOM 648 N N . SER A 1 88 ? -1.002 3.558 -13.285 1.00 97.69 88 SER A N 1
ATOM 649 C CA . SER A 1 88 ? -0.779 3.151 -14.679 1.00 97.69 88 SER A CA 1
ATOM 650 C C . SER A 1 88 ? 0.329 3.963 -15.367 1.00 97.69 88 SER A C 1
ATOM 652 O O . SER A 1 88 ? 1.023 3.445 -16.239 1.00 97.69 88 SER A O 1
ATOM 654 N N . GLU A 1 89 ? 0.559 5.213 -14.956 1.00 98.19 89 GLU A N 1
ATOM 655 C CA . GLU A 1 89 ? 1.697 6.019 -15.425 1.00 98.19 89 GLU A CA 1
ATOM 656 C C . GLU A 1 89 ? 3.046 5.378 -15.062 1.00 98.19 89 GLU A C 1
ATOM 658 O O . GLU A 1 89 ? 3.984 5.445 -15.856 1.00 98.19 89 GLU A O 1
ATOM 663 N N . ILE A 1 90 ? 3.140 4.689 -13.916 1.00 98.25 90 ILE A N 1
ATOM 664 C CA . ILE A 1 90 ? 4.351 3.950 -13.518 1.00 98.25 90 ILE A CA 1
ATOM 665 C C . ILE A 1 90 ? 4.663 2.837 -14.529 1.00 98.25 90 ILE A C 1
ATOM 667 O O . ILE A 1 90 ? 5.830 2.594 -14.828 1.00 98.25 90 ILE A O 1
ATOM 671 N N . GLU A 1 91 ? 3.643 2.202 -15.115 1.00 97.69 91 GLU A N 1
ATOM 672 C CA . GLU A 1 91 ? 3.835 1.180 -16.153 1.00 97.69 91 GLU A CA 1
ATOM 673 C C . GLU A 1 91 ? 4.363 1.754 -17.475 1.00 97.69 91 GLU A C 1
ATOM 675 O O . GLU A 1 91 ? 4.921 1.029 -18.296 1.00 97.69 91 GLU A O 1
ATOM 680 N N . SER A 1 92 ? 4.215 3.065 -17.677 1.00 97.38 92 SER A N 1
ATOM 681 C CA . SER A 1 92 ? 4.747 3.777 -18.844 1.00 97.38 92 SER A CA 1
ATOM 682 C C . SER A 1 92 ? 6.185 4.268 -18.635 1.00 97.38 92 SER A C 1
ATOM 684 O O . SER A 1 92 ? 6.792 4.805 -19.562 1.00 97.38 92 SER A O 1
ATOM 686 N N . HIS A 1 93 ? 6.746 4.109 -17.432 1.00 98.12 93 HIS A N 1
ATOM 687 C CA . HIS A 1 93 ? 8.109 4.530 -17.127 1.00 98.12 93 HIS A CA 1
ATOM 688 C C . HIS A 1 93 ? 9.136 3.667 -17.882 1.00 98.12 93 HIS A C 1
ATOM 690 O O . HIS A 1 93 ? 9.001 2.450 -17.969 1.00 98.12 93 HIS A O 1
ATOM 696 N N . SER A 1 94 ? 10.221 4.267 -18.381 1.00 98.00 94 SER A N 1
ATOM 697 C CA . SER A 1 94 ? 11.221 3.572 -19.219 1.00 98.00 94 SER A CA 1
ATOM 698 C C . SER A 1 94 ? 11.923 2.397 -18.524 1.00 98.00 94 SER A C 1
ATOM 700 O O . SER A 1 94 ? 12.353 1.452 -19.179 1.00 98.00 94 SER A O 1
ATOM 702 N N . MET A 1 95 ? 12.031 2.452 -17.195 1.00 97.81 95 MET A N 1
ATOM 703 C CA . MET A 1 95 ? 12.608 1.390 -16.356 1.00 97.81 95 MET A CA 1
ATOM 704 C C . MET A 1 95 ? 11.596 0.309 -15.946 1.00 97.81 95 MET A C 1
ATOM 706 O O . MET A 1 95 ? 11.976 -0.670 -15.298 1.00 97.81 95 MET A O 1
ATOM 710 N N . PHE A 1 96 ? 10.313 0.484 -16.268 1.00 98.12 96 PHE A N 1
ATOM 711 C CA . PHE A 1 96 ? 9.288 -0.499 -15.956 1.00 98.12 96 PHE A CA 1
ATOM 712 C C . PHE A 1 96 ? 9.346 -1.680 -16.928 1.00 98.12 96 PHE A C 1
ATOM 714 O O . PHE A 1 96 ? 9.605 -1.538 -18.120 1.00 98.12 96 PHE A O 1
ATOM 721 N N . SER A 1 97 ? 9.048 -2.870 -16.412 1.00 97.44 97 SER A N 1
ATOM 722 C CA . SER A 1 97 ? 8.663 -4.002 -17.248 1.00 97.44 97 SER A CA 1
ATOM 723 C C . SER A 1 97 ? 7.545 -4.790 -16.559 1.00 97.44 97 SER A C 1
ATOM 725 O O . SER A 1 97 ? 7.537 -4.861 -15.328 1.00 97.44 97 SER A O 1
ATOM 727 N N . PRO A 1 98 ? 6.621 -5.428 -17.307 1.00 94.56 98 PRO A N 1
ATOM 728 C CA . PRO A 1 98 ? 5.470 -6.125 -16.716 1.00 94.56 98 PRO A CA 1
ATOM 729 C C . PRO A 1 98 ? 5.833 -7.243 -15.722 1.00 94.56 98 PRO A C 1
ATOM 731 O O . PRO A 1 98 ? 5.019 -7.631 -14.883 1.00 94.56 98 PRO A O 1
ATOM 734 N N . GLY A 1 99 ? 7.054 -7.779 -15.819 1.00 95.50 99 GLY A N 1
ATOM 735 C CA . GLY A 1 99 ? 7.561 -8.821 -14.930 1.00 95.50 99 GLY A CA 1
ATOM 736 C C . GLY A 1 99 ? 8.047 -8.321 -13.569 1.00 95.50 99 GLY A C 1
ATOM 737 O O . GLY A 1 99 ? 8.306 -9.156 -12.706 1.00 95.50 99 GLY A O 1
ATOM 738 N N . LEU A 1 100 ? 8.174 -7.005 -13.363 1.00 97.62 100 LEU A N 1
ATOM 739 C CA . LEU A 1 100 ? 8.658 -6.462 -12.096 1.00 97.62 100 LEU A CA 1
ATOM 740 C C . LEU A 1 100 ? 7.638 -6.668 -10.976 1.00 97.62 100 LEU A C 1
ATOM 742 O O . LEU A 1 100 ? 6.446 -6.368 -11.105 1.00 97.62 100 LEU A O 1
ATOM 746 N N . SER A 1 101 ? 8.141 -7.126 -9.837 1.00 97.56 101 SER A N 1
ATOM 747 C CA . SER A 1 101 ? 7.415 -7.077 -8.574 1.00 97.56 101 SER A CA 1
ATOM 748 C C . SER A 1 101 ? 7.237 -5.635 -8.086 1.00 97.56 101 SER A C 1
ATOM 750 O O . SER A 1 101 ? 7.979 -4.731 -8.474 1.00 97.56 101 SER A O 1
ATOM 752 N N . SER A 1 102 ? 6.294 -5.413 -7.171 1.00 97.25 102 SER A N 1
ATOM 753 C CA . SER A 1 102 ? 6.113 -4.113 -6.513 1.00 97.25 102 SER A CA 1
ATOM 754 C C . SER A 1 102 ? 7.398 -3.662 -5.810 1.00 97.25 102 SER A C 1
ATOM 756 O O . SER A 1 102 ? 7.743 -2.486 -5.868 1.00 97.25 102 SER A O 1
ATOM 758 N N . ARG A 1 103 ? 8.171 -4.603 -5.243 1.00 95.69 103 ARG A N 1
ATOM 759 C CA . ARG A 1 103 ? 9.525 -4.364 -4.717 1.00 95.69 103 ARG A CA 1
ATOM 760 C C . ARG A 1 103 ? 10.451 -3.714 -5.731 1.00 95.69 103 ARG A C 1
ATOM 762 O O . ARG A 1 103 ? 11.136 -2.745 -5.419 1.00 95.69 103 ARG A O 1
ATOM 769 N N . GLU A 1 104 ? 10.522 -4.303 -6.915 1.00 97.44 104 GLU A N 1
ATOM 770 C CA . GLU A 1 104 ? 11.439 -3.865 -7.959 1.00 97.44 104 GLU A CA 1
ATOM 771 C C . GLU A 1 104 ? 10.967 -2.574 -8.610 1.00 97.44 104 GLU A C 1
ATOM 773 O O . GLU A 1 104 ? 11.794 -1.743 -8.963 1.00 97.44 104 GLU A O 1
ATOM 778 N N . VAL A 1 105 ? 9.655 -2.368 -8.737 1.00 98.12 105 VAL A N 1
ATOM 779 C CA . VAL A 1 105 ? 9.104 -1.074 -9.157 1.00 98.12 105 VAL A CA 1
ATOM 780 C C . VAL A 1 105 ? 9.443 0.006 -8.133 1.00 98.12 105 VAL A C 1
ATOM 782 O O . VAL A 1 105 ? 9.865 1.097 -8.518 1.00 98.12 105 VAL A O 1
ATOM 785 N N . VAL A 1 106 ? 9.354 -0.302 -6.835 1.00 97.12 106 VAL A N 1
ATOM 786 C CA . VAL A 1 106 ? 9.787 0.626 -5.788 1.00 97.12 106 VAL A CA 1
ATOM 787 C C . VAL A 1 106 ? 11.259 0.997 -5.957 1.00 97.12 106 VAL A C 1
ATOM 789 O O . VAL A 1 106 ? 11.581 2.180 -5.981 1.00 97.12 106 VAL A O 1
ATOM 792 N N . SER A 1 107 ? 12.152 0.021 -6.119 1.00 96.25 107 SER A N 1
ATOM 793 C CA . SER A 1 107 ? 13.591 0.298 -6.194 1.00 96.25 107 SER A CA 1
ATOM 794 C C . SER A 1 107 ? 14.045 0.925 -7.515 1.00 96.25 107 SER A C 1
ATOM 796 O O . SER A 1 107 ? 14.954 1.751 -7.506 1.00 96.25 107 SER A O 1
ATOM 798 N N . LYS A 1 108 ? 13.440 0.548 -8.648 1.00 97.38 108 LYS A N 1
ATOM 799 C CA . LYS A 1 108 ? 13.872 0.974 -9.992 1.00 97.38 108 LYS A CA 1
ATOM 800 C C . LYS A 1 108 ? 13.144 2.210 -10.517 1.00 97.38 108 LYS A C 1
ATOM 802 O O . LYS A 1 108 ? 13.660 2.844 -11.433 1.00 97.38 108 LYS A O 1
ATOM 807 N N . VAL A 1 109 ? 11.959 2.528 -9.989 1.00 98.00 109 VAL A N 1
ATOM 808 C CA . VAL A 1 109 ? 11.112 3.626 -10.486 1.00 98.00 109 VAL A CA 1
ATOM 809 C C . VAL A 1 109 ? 10.774 4.612 -9.369 1.00 98.00 109 VAL A C 1
ATOM 811 O O . VAL A 1 109 ? 11.220 5.756 -9.399 1.00 98.00 109 VAL A O 1
ATOM 814 N N . ILE A 1 110 ? 10.037 4.168 -8.345 1.00 97.31 110 ILE A N 1
ATOM 815 C CA . ILE A 1 110 ? 9.463 5.076 -7.336 1.00 97.31 110 ILE A CA 1
ATOM 816 C C . ILE A 1 110 ? 10.540 5.744 -6.478 1.00 97.31 110 ILE A C 1
ATOM 818 O O . ILE A 1 110 ? 10.486 6.955 -6.260 1.00 97.31 110 ILE A O 1
ATOM 822 N N . TRP A 1 111 ? 11.504 4.984 -5.956 1.00 95.75 111 TRP A N 1
ATOM 823 C CA . TRP A 1 111 ? 12.559 5.551 -5.120 1.00 95.75 111 TRP A CA 1
ATOM 824 C C . TRP A 1 111 ? 13.402 6.565 -5.911 1.00 95.75 111 TRP A C 1
ATOM 826 O O . TRP A 1 111 ? 13.492 7.701 -5.449 1.00 95.75 111 TRP A O 1
ATOM 836 N N . PRO A 1 112 ? 13.929 6.265 -7.114 1.00 96.12 112 PRO A N 1
ATOM 837 C CA . PRO A 1 112 ? 14.618 7.271 -7.921 1.00 96.12 112 PRO A CA 1
ATOM 838 C C . PRO A 1 112 ? 13.824 8.570 -8.132 1.00 96.12 112 PRO A C 1
ATOM 840 O O . PRO A 1 112 ? 14.393 9.643 -7.949 1.00 96.12 112 PRO A O 1
ATOM 843 N N . GLU A 1 113 ? 12.522 8.497 -8.437 1.00 96.81 113 GLU A N 1
ATOM 844 C CA . GLU A 1 113 ? 11.679 9.694 -8.620 1.00 96.81 113 GLU A CA 1
ATOM 845 C C . GLU A 1 113 ? 11.424 10.470 -7.319 1.00 96.81 113 GLU A C 1
ATOM 847 O O . GLU A 1 113 ? 11.298 11.693 -7.334 1.00 96.81 113 GLU A O 1
ATOM 852 N N . THR A 1 114 ? 11.337 9.778 -6.184 1.00 95.75 114 THR A N 1
ATOM 853 C CA . THR A 1 114 ? 11.061 10.400 -4.878 1.00 95.75 114 THR A CA 1
ATOM 854 C C . THR A 1 114 ? 12.325 10.819 -4.129 1.00 95.75 114 THR A C 1
ATOM 856 O O . THR A 1 114 ? 12.234 11.526 -3.122 1.00 95.75 114 THR A O 1
ATOM 859 N N . SER A 1 115 ? 13.506 10.402 -4.586 1.00 93.25 115 SER A N 1
ATOM 860 C CA . SER A 1 115 ? 14.767 10.590 -3.871 1.00 93.25 115 SER A CA 1
ATOM 861 C C . SER A 1 115 ? 15.053 12.066 -3.598 1.00 93.25 115 SER A C 1
ATOM 863 O O . SER A 1 115 ? 15.017 12.905 -4.494 1.00 93.25 115 SER A O 1
ATOM 865 N N . GLY A 1 116 ? 15.319 12.395 -2.333 1.00 90.31 116 GLY A N 1
ATOM 866 C CA . GLY A 1 116 ? 15.599 13.768 -1.909 1.00 90.31 116 GLY A CA 1
ATOM 867 C C . GLY A 1 116 ? 14.367 14.674 -1.820 1.00 90.31 116 GLY A C 1
ATOM 868 O O . GLY A 1 116 ? 14.517 15.843 -1.489 1.00 90.31 116 GLY A O 1
ATOM 869 N N . SER A 1 117 ? 13.154 14.165 -2.055 1.00 91.88 117 SER A N 1
ATOM 870 C CA . SER A 1 117 ? 11.918 14.939 -1.851 1.00 91.88 117 SER A CA 1
ATOM 871 C C . SER A 1 117 ? 11.407 14.883 -0.408 1.00 91.88 117 SER A C 1
ATOM 873 O O . SER A 1 117 ? 10.672 15.766 0.030 1.00 91.88 117 SER A O 1
ATOM 875 N N . GLY A 1 118 ? 11.772 13.829 0.330 1.00 91.69 118 GLY A N 1
ATOM 876 C CA . GLY A 1 118 ? 11.224 13.544 1.655 1.00 91.69 118 GLY A CA 1
ATOM 877 C C . GLY A 1 118 ? 9.799 12.977 1.634 1.00 91.69 118 GLY A C 1
ATOM 878 O O . GLY A 1 118 ? 9.277 12.680 2.708 1.00 91.69 118 GLY A O 1
ATOM 879 N N . VAL A 1 119 ? 9.176 12.798 0.461 1.00 94.25 119 VAL A N 1
ATOM 880 C CA . VAL A 1 119 ? 7.788 12.333 0.328 1.00 94.25 119 VAL A CA 1
ATOM 881 C C . VAL A 1 119 ? 7.639 11.085 -0.540 1.00 94.25 119 VAL A C 1
ATOM 883 O O . VAL A 1 119 ? 8.427 10.835 -1.446 1.00 94.25 119 VAL A O 1
ATOM 886 N N . GLY A 1 120 ? 6.601 10.293 -0.279 1.00 95.88 120 GLY A N 1
ATOM 887 C CA . GLY A 1 120 ? 6.185 9.181 -1.124 1.00 95.88 120 GLY A CA 1
ATOM 888 C C . GLY A 1 120 ? 5.661 9.655 -2.481 1.00 95.88 120 GLY A C 1
ATOM 889 O O . GLY A 1 120 ? 5.230 10.798 -2.649 1.00 95.88 120 GLY A O 1
ATOM 890 N N . TYR A 1 121 ? 5.655 8.745 -3.450 1.00 97.88 121 TYR A N 1
ATOM 891 C CA . TYR A 1 121 ? 5.228 8.998 -4.829 1.00 97.88 121 TYR A CA 1
ATOM 892 C C . TYR A 1 121 ? 3.830 9.616 -4.932 1.00 97.88 121 TYR A C 1
ATOM 894 O O . TYR A 1 121 ? 3.599 10.526 -5.722 1.00 97.88 121 TYR A O 1
ATOM 902 N N . ALA A 1 122 ? 2.893 9.148 -4.107 1.00 97.94 122 ALA A N 1
ATOM 903 C CA . ALA A 1 122 ? 1.520 9.631 -4.097 1.00 97.94 122 ALA A CA 1
ATOM 904 C C . ALA A 1 122 ? 1.444 11.132 -3.771 1.00 97.94 122 ALA A C 1
ATOM 906 O O . ALA A 1 122 ? 0.736 11.869 -4.452 1.00 97.94 122 ALA A O 1
ATOM 907 N N . LEU A 1 123 ? 2.216 11.598 -2.784 1.00 96.81 123 LEU A N 1
ATOM 908 C CA . LEU A 1 123 ? 2.318 13.019 -2.444 1.00 96.81 123 LEU A CA 1
ATOM 909 C C . LEU A 1 123 ? 3.159 13.807 -3.450 1.00 96.81 123 LEU A C 1
ATOM 911 O O . LEU A 1 123 ? 2.847 14.965 -3.714 1.00 96.81 123 LEU A O 1
ATOM 915 N N . LEU A 1 124 ? 4.185 13.188 -4.042 1.00 96.56 124 LEU A N 1
ATOM 916 C CA . LEU A 1 124 ? 4.951 13.806 -5.126 1.00 96.56 124 LEU A CA 1
ATOM 917 C C . LEU A 1 124 ? 4.039 14.166 -6.312 1.00 96.56 124 LEU A C 1
ATOM 919 O O . LEU A 1 124 ? 4.174 15.244 -6.887 1.00 96.56 124 LEU A O 1
ATOM 923 N N . LYS A 1 125 ? 3.078 13.293 -6.647 1.00 98.00 125 LYS A N 1
ATOM 924 C CA . LYS A 1 125 ? 2.073 13.537 -7.697 1.00 98.00 125 LYS A CA 1
ATOM 925 C C . LYS A 1 125 ? 0.912 14.418 -7.235 1.00 98.00 125 LYS A C 1
ATOM 927 O O . LYS A 1 125 ? 0.355 15.156 -8.041 1.00 98.00 125 LYS A O 1
ATOM 932 N N . ASN A 1 126 ? 0.548 14.355 -5.956 1.00 97.56 126 ASN A N 1
ATOM 933 C CA . ASN A 1 126 ? -0.589 15.068 -5.379 1.00 97.56 126 ASN A CA 1
ATOM 934 C C . ASN A 1 126 ? -0.121 15.945 -4.209 1.00 97.56 126 ASN A C 1
ATOM 936 O O . ASN A 1 126 ? -0.395 15.643 -3.049 1.00 97.56 126 ASN A O 1
ATOM 940 N N . SER A 1 127 ? 0.582 17.043 -4.498 1.00 95.62 127 SER A N 1
ATOM 941 C CA . SER A 1 127 ? 1.208 17.891 -3.467 1.00 95.62 127 SER A CA 1
ATOM 942 C C . SER A 1 127 ? 0.212 18.540 -2.496 1.00 95.62 127 SER A C 1
ATOM 944 O O . SER A 1 127 ? 0.540 18.776 -1.335 1.00 95.62 127 SER A O 1
ATOM 946 N N . ALA A 1 128 ? -1.024 18.783 -2.942 1.00 95.56 128 ALA A N 1
ATOM 947 C CA . ALA A 1 128 ? -2.129 19.241 -2.095 1.00 95.56 128 ALA A CA 1
ATOM 948 C C . ALA A 1 128 ? -2.753 18.120 -1.235 1.00 95.56 128 ALA A C 1
ATOM 950 O O . ALA A 1 128 ? -3.614 18.385 -0.397 1.00 95.56 128 ALA A O 1
ATOM 951 N N . GLY A 1 129 ? -2.317 16.876 -1.429 1.00 96.94 129 GLY A N 1
ATOM 952 C CA . GLY A 1 129 ? -2.914 15.682 -0.854 1.00 96.94 129 GLY A CA 1
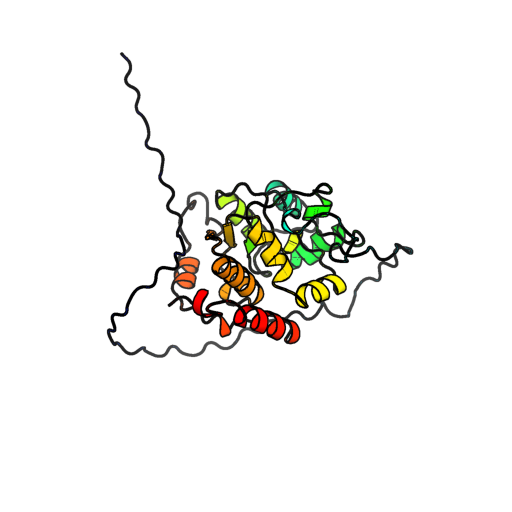ATOM 953 C C . GLY A 1 129 ? -4.119 15.196 -1.646 1.00 96.94 129 GLY A C 1
ATOM 954 O O . GLY A 1 129 ? -4.841 15.959 -2.285 1.00 96.94 129 GLY A O 1
ATOM 955 N N . LEU A 1 130 ? -4.349 13.893 -1.573 1.00 97.94 130 LEU A N 1
ATOM 956 C CA . LEU A 1 130 ? -5.498 13.231 -2.159 1.00 97.94 130 LEU A CA 1
ATOM 957 C C . LEU A 1 130 ? -6.072 12.258 -1.130 1.00 97.94 130 LEU A C 1
ATOM 959 O O . LEU A 1 130 ? -5.410 11.297 -0.737 1.00 97.94 130 LEU A O 1
ATOM 963 N N . GLN A 1 131 ? -7.294 12.524 -0.664 1.00 98.00 131 GLN A N 1
ATOM 964 C CA . GLN A 1 131 ? -7.918 11.704 0.370 1.00 98.00 131 GLN A CA 1
ATOM 965 C C . GLN A 1 131 ? -8.218 10.301 -0.159 1.00 98.00 131 GLN A C 1
ATOM 967 O O . GLN A 1 131 ? -8.971 10.122 -1.119 1.00 98.00 131 GLN A O 1
ATOM 972 N N . SER A 1 132 ? -7.644 9.306 0.501 1.00 98.31 132 SER A N 1
ATOM 973 C CA . SER A 1 132 ? -7.849 7.898 0.191 1.00 98.31 132 SER A CA 1
ATOM 974 C C . SER A 1 132 ? -9.262 7.475 0.575 1.00 98.31 132 SER A C 1
ATOM 976 O O . SER A 1 132 ? -9.763 7.856 1.631 1.00 98.31 132 SER A O 1
ATOM 978 N N . ARG A 1 133 ? -9.899 6.669 -0.276 1.00 98.06 133 ARG A N 1
ATOM 979 C CA . ARG A 1 133 ? -11.192 6.016 0.002 1.00 98.06 133 ARG A CA 1
ATOM 980 C C . ARG A 1 133 ? -11.042 4.532 0.304 1.00 98.06 133 ARG A C 1
ATOM 982 O O . ARG A 1 133 ? -11.899 3.950 0.959 1.00 98.06 133 ARG A O 1
ATOM 989 N N . THR A 1 134 ? -9.938 3.944 -0.137 1.00 98.38 134 THR A N 1
ATOM 990 C CA . THR A 1 134 ? -9.709 2.510 -0.029 1.00 98.38 134 THR A CA 1
ATOM 991 C C . THR A 1 134 ? -8.251 2.277 0.328 1.00 98.38 134 THR A C 1
ATOM 993 O O . THR A 1 134 ? -7.359 2.694 -0.414 1.00 98.38 134 THR A O 1
ATOM 996 N N . MET A 1 135 ? -7.997 1.628 1.463 1.00 98.38 135 MET A N 1
ATOM 997 C CA . MET A 1 135 ? -6.655 1.143 1.785 1.00 98.38 135 MET A CA 1
ATOM 998 C C . MET A 1 135 ? -6.381 -0.141 1.001 1.00 98.38 135 MET A C 1
ATOM 1000 O O . MET A 1 135 ? -7.267 -0.978 0.867 1.00 98.38 135 MET A O 1
ATOM 1004 N N . VAL A 1 136 ? -5.171 -0.318 0.482 1.00 98.38 136 VAL A N 1
ATOM 1005 C CA . VAL A 1 136 ? -4.789 -1.503 -0.291 1.00 98.38 136 VAL A CA 1
ATOM 1006 C C . VAL A 1 136 ? -3.661 -2.231 0.425 1.00 98.38 136 VAL A C 1
ATOM 1008 O O . VAL A 1 136 ? -2.582 -1.670 0.603 1.00 98.38 136 VAL A O 1
ATOM 1011 N N . SER A 1 137 ? -3.894 -3.496 0.772 1.00 97.88 137 SER A N 1
ATOM 1012 C CA . SER A 1 137 ? -2.835 -4.425 1.164 1.00 97.88 137 SER A CA 1
ATOM 1013 C C . SER A 1 137 ? -2.541 -5.389 0.033 1.00 97.88 137 SER A C 1
ATOM 1015 O O . SER A 1 137 ? -3.443 -5.973 -0.573 1.00 97.88 137 SER A O 1
ATOM 1017 N N . HIS A 1 138 ? -1.258 -5.548 -0.255 1.00 96.94 138 HIS A N 1
ATOM 1018 C CA . HIS A 1 138 ? -0.757 -6.468 -1.258 1.00 96.94 138 HIS A CA 1
ATOM 1019 C C . HIS A 1 138 ? 0.609 -6.994 -0.825 1.00 96.94 138 HIS A C 1
ATOM 1021 O O . HIS A 1 138 ? 1.352 -6.344 -0.086 1.00 96.94 138 HIS A O 1
ATOM 1027 N N . ALA A 1 139 ? 0.976 -8.171 -1.323 1.00 95.56 139 ALA A N 1
ATOM 1028 C CA . ALA A 1 139 ? 2.316 -8.687 -1.108 1.00 95.56 139 ALA A CA 1
ATOM 1029 C C . ALA A 1 139 ? 3.345 -7.840 -1.874 1.00 95.56 139 ALA A C 1
ATOM 1031 O O . ALA A 1 139 ? 3.151 -7.476 -3.033 1.00 95.56 139 ALA A O 1
ATOM 1032 N N . TRP A 1 140 ? 4.483 -7.578 -1.237 1.00 92.94 140 TRP A N 1
ATOM 1033 C CA . TRP A 1 140 ? 5.575 -6.788 -1.817 1.00 92.94 140 TRP A CA 1
ATOM 1034 C C . TRP A 1 140 ? 6.188 -7.436 -3.072 1.00 92.94 140 TRP A C 1
ATOM 1036 O O . TRP A 1 140 ? 6.634 -6.753 -3.992 1.00 92.94 140 TRP A O 1
ATOM 1046 N N . ASP A 1 141 ? 6.167 -8.769 -3.118 1.00 95.12 141 ASP A N 1
ATOM 1047 C CA . ASP A 1 141 ? 6.736 -9.576 -4.202 1.00 95.12 141 ASP A CA 1
ATOM 1048 C C . ASP A 1 141 ? 5.691 -9.916 -5.296 1.00 95.12 141 ASP A C 1
ATOM 1050 O O . ASP A 1 141 ? 5.972 -10.668 -6.227 1.00 95.12 141 ASP A O 1
ATOM 1054 N N . MET A 1 142 ? 4.486 -9.337 -5.217 1.00 94.75 142 MET A N 1
ATOM 1055 C CA . MET A 1 142 ? 3.467 -9.390 -6.273 1.00 94.75 142 MET A CA 1
ATOM 1056 C C . MET A 1 142 ? 3.914 -8.586 -7.500 1.00 94.75 142 MET A C 1
ATOM 1058 O O . MET A 1 142 ? 4.467 -7.497 -7.336 1.00 94.75 142 MET A O 1
ATOM 1062 N N . SER A 1 143 ? 3.607 -9.062 -8.716 1.00 96.44 143 SER A N 1
ATOM 1063 C CA . SER A 1 143 ? 3.768 -8.272 -9.951 1.00 96.44 143 SER A CA 1
ATOM 1064 C C . SER A 1 143 ? 3.004 -6.950 -9.856 1.00 96.44 143 SER A C 1
ATOM 1066 O O . SER A 1 143 ? 1.812 -6.931 -9.554 1.00 96.44 143 SER A O 1
ATOM 1068 N N . PHE A 1 144 ? 3.676 -5.838 -10.142 1.00 97.56 144 PHE A N 1
ATOM 1069 C CA . PHE A 1 144 ? 3.041 -4.523 -10.071 1.00 97.56 144 PHE A CA 1
ATOM 1070 C C . PHE A 1 144 ? 1.936 -4.350 -11.127 1.00 97.56 144 PHE A C 1
ATOM 1072 O O . PHE A 1 144 ? 0.886 -3.783 -10.833 1.00 97.56 144 PHE A O 1
ATOM 1079 N N . ALA A 1 145 ? 2.122 -4.917 -12.324 1.00 96.69 145 ALA A N 1
ATOM 1080 C CA . ALA A 1 145 ? 1.079 -4.950 -13.353 1.00 96.69 145 ALA A CA 1
ATOM 1081 C C . ALA A 1 145 ? -0.154 -5.740 -12.882 1.00 96.69 145 ALA A C 1
ATOM 1083 O O . ALA A 1 145 ? -1.295 -5.365 -13.154 1.00 96.69 145 ALA A O 1
ATOM 1084 N N . ASP A 1 146 ? 0.059 -6.834 -12.142 1.00 95.06 146 ASP A N 1
ATOM 1085 C CA . ASP A 1 146 ? -1.042 -7.620 -11.585 1.00 95.06 146 ASP A CA 1
ATOM 1086 C C . ASP A 1 146 ? -1.790 -6.859 -10.486 1.00 95.06 146 ASP A C 1
ATOM 1088 O O . ASP A 1 146 ? -3.020 -6.923 -10.445 1.00 95.06 146 ASP A O 1
ATOM 1092 N N . LEU A 1 147 ? -1.073 -6.100 -9.648 1.00 96.94 147 LEU A N 1
ATOM 1093 C CA . LEU A 1 147 ? -1.671 -5.187 -8.673 1.00 96.94 147 LEU A CA 1
ATOM 1094 C C . LEU A 1 147 ? -2.575 -4.165 -9.371 1.00 96.94 147 LEU A C 1
ATOM 1096 O O . LEU A 1 147 ? -3.747 -4.041 -9.017 1.00 96.94 147 LEU A O 1
ATOM 1100 N N . ASN A 1 148 ? -2.062 -3.468 -10.387 1.00 97.00 148 ASN A N 1
ATOM 1101 C CA . ASN A 1 148 ? -2.816 -2.437 -11.099 1.00 97.00 148 ASN A CA 1
ATOM 1102 C C . ASN A 1 148 ? -4.058 -3.020 -11.801 1.00 97.00 148 ASN A C 1
ATOM 1104 O O . ASN A 1 148 ? -5.165 -2.494 -11.665 1.00 97.00 148 ASN A O 1
ATOM 1108 N N . ALA A 1 149 ? -3.916 -4.176 -12.458 1.00 95.12 149 ALA A N 1
ATOM 1109 C CA . ALA A 1 149 ? -5.035 -4.885 -13.077 1.00 95.12 149 ALA A CA 1
ATOM 1110 C C . ALA A 1 149 ? -6.102 -5.323 -12.054 1.00 95.12 149 ALA A C 1
ATOM 1112 O O . ALA A 1 149 ? -7.303 -5.211 -12.322 1.00 95.12 149 ALA A O 1
ATOM 1113 N N . ALA A 1 150 ? -5.684 -5.805 -10.879 1.00 94.75 150 ALA A N 1
ATOM 1114 C CA . ALA A 1 150 ? -6.591 -6.198 -9.803 1.00 94.75 150 ALA A CA 1
ATOM 1115 C C . ALA A 1 150 ? -7.348 -5.000 -9.209 1.00 94.75 150 ALA A C 1
ATOM 1117 O O . ALA A 1 150 ? -8.534 -5.120 -8.896 1.00 94.75 150 ALA A O 1
ATOM 1118 N N . LEU A 1 151 ? -6.694 -3.840 -9.086 1.00 96.44 151 LEU A N 1
ATOM 1119 C CA . LEU A 1 151 ? -7.340 -2.602 -8.649 1.00 96.44 151 LEU A CA 1
ATOM 1120 C C . LEU A 1 151 ? -8.341 -2.100 -9.692 1.00 96.44 151 LEU A C 1
ATOM 1122 O O . LEU A 1 151 ? -9.490 -1.840 -9.341 1.00 96.44 151 LEU A O 1
ATOM 1126 N N . GLY A 1 152 ? -7.966 -2.064 -10.974 1.00 95.44 152 GLY A N 1
ATOM 1127 C CA . GLY A 1 152 ? -8.875 -1.666 -12.056 1.00 95.44 152 GLY A CA 1
ATOM 1128 C C . GLY A 1 152 ? -10.103 -2.567 -12.199 1.00 95.44 152 GLY A C 1
ATOM 1129 O O . GLY A 1 152 ? -11.169 -2.105 -12.599 1.00 95.44 152 GLY A O 1
ATOM 1130 N N . SER A 1 153 ? -9.980 -3.835 -11.807 1.00 93.06 153 SER A N 1
ATOM 1131 C CA . SER A 1 153 ? -11.077 -4.810 -11.856 1.00 93.06 153 SER A CA 1
ATOM 1132 C C . SER A 1 153 ? -11.876 -4.899 -10.553 1.00 93.06 153 SER A C 1
ATOM 1134 O O . SER A 1 153 ? -12.917 -5.547 -10.522 1.0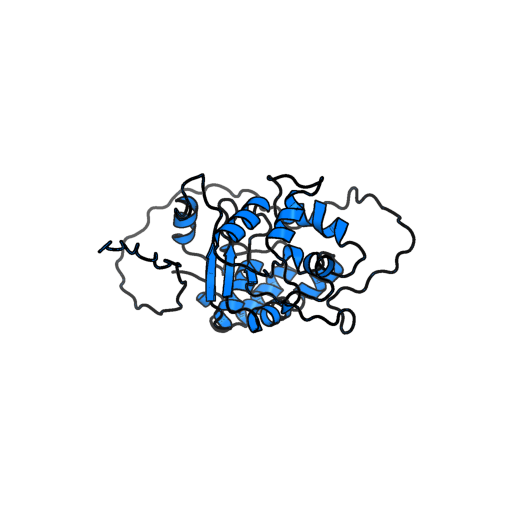0 93.06 153 SER A O 1
ATOM 1136 N N . SER A 1 154 ? -11.423 -4.248 -9.477 1.00 94.06 154 SER A N 1
ATOM 1137 C CA . SER A 1 154 ? -12.053 -4.342 -8.151 1.00 94.06 154 SER A CA 1
ATOM 1138 C C . SER A 1 154 ? -13.426 -3.660 -8.064 1.00 94.06 154 SER A C 1
ATOM 1140 O O . SER A 1 154 ? -14.178 -3.901 -7.121 1.00 94.06 154 SER A O 1
ATOM 1142 N N . GLY A 1 155 ? -13.749 -2.784 -9.023 1.00 92.62 155 GLY A N 1
ATOM 1143 C CA . GLY A 1 155 ? -14.930 -1.917 -8.986 1.00 92.62 155 GLY A CA 1
ATOM 1144 C C . GLY A 1 155 ? -14.776 -0.690 -8.080 1.00 92.62 155 GLY A C 1
ATOM 1145 O O . GLY A 1 155 ? -15.653 0.177 -8.081 1.00 92.62 155 GLY A O 1
ATOM 1146 N N . GLU A 1 156 ? -13.664 -0.582 -7.349 1.00 94.00 156 GLU A N 1
ATOM 1147 C CA . GLU A 1 156 ? -13.306 0.621 -6.609 1.00 94.00 156 GLU A CA 1
ATOM 1148 C C . GLU A 1 156 ? -12.814 1.714 -7.556 1.00 94.00 156 GLU A C 1
ATOM 1150 O O . GLU A 1 156 ? -12.183 1.457 -8.578 1.00 94.00 156 GLU A O 1
ATOM 1155 N N . GLN A 1 157 ? -13.110 2.966 -7.214 1.00 91.88 157 GLN A N 1
ATOM 1156 C CA . GLN A 1 157 ? -12.691 4.127 -8.009 1.00 91.88 157 GLN A CA 1
ATOM 1157 C C . GLN A 1 157 ? -11.446 4.812 -7.432 1.00 91.88 157 GLN A C 1
ATOM 1159 O O . GLN A 1 157 ? -10.936 5.765 -8.014 1.00 91.88 157 GLN A O 1
ATOM 1164 N N . GLY A 1 158 ? -10.968 4.355 -6.271 1.00 94.06 158 GLY A N 1
ATOM 1165 C CA . GLY A 1 158 ? -9.982 5.080 -5.480 1.00 94.06 158 GLY A CA 1
ATOM 1166 C C . GLY A 1 158 ? -10.509 6.448 -5.000 1.00 94.06 158 GLY A C 1
ATOM 1167 O O . GLY A 1 158 ? -11.724 6.680 -4.978 1.00 94.06 158 GLY A O 1
ATOM 1168 N N . PRO A 1 159 ? -9.622 7.371 -4.594 1.00 98.31 159 PRO A N 1
ATOM 1169 C CA . PRO A 1 159 ? -8.170 7.209 -4.518 1.00 98.31 159 PRO A CA 1
ATOM 1170 C C . PRO A 1 159 ? -7.745 6.088 -3.568 1.00 98.31 159 PRO A C 1
ATOM 1172 O O . PRO A 1 159 ? -8.398 5.837 -2.551 1.00 98.31 159 PRO A O 1
ATOM 1175 N N . TYR A 1 160 ? -6.652 5.416 -3.906 1.00 98.56 160 TYR A N 1
ATOM 1176 C CA . TYR A 1 160 ? -6.123 4.286 -3.154 1.00 98.56 160 TYR A CA 1
ATOM 1177 C C . TYR A 1 160 ? -5.006 4.731 -2.225 1.00 98.56 160 TYR A C 1
ATOM 1179 O O . TYR A 1 160 ? -4.130 5.488 -2.634 1.00 98.56 160 TYR A O 1
ATOM 1187 N N . TRP A 1 161 ? -4.980 4.203 -1.008 1.00 98.38 161 TRP A N 1
ATOM 1188 C CA . TRP A 1 161 ? -3.772 4.229 -0.196 1.00 98.38 161 TRP A CA 1
ATOM 1189 C C . TRP A 1 161 ? -2.997 2.934 -0.434 1.00 98.38 161 TRP A C 1
ATOM 1191 O O . TRP A 1 161 ? -3.433 1.870 0.001 1.00 98.38 161 TRP A O 1
ATOM 1201 N N . VAL A 1 162 ? -1.870 3.013 -1.143 1.00 98.12 162 VAL A N 1
ATOM 1202 C CA . VAL A 1 162 ? -0.991 1.868 -1.429 1.00 98.12 162 VAL A CA 1
ATOM 1203 C C . VAL A 1 162 ? 0.356 2.137 -0.769 1.00 98.12 162 VAL A C 1
ATOM 1205 O O . VAL A 1 162 ? 1.022 3.107 -1.129 1.00 98.12 162 VAL A O 1
ATOM 1208 N N . ALA A 1 163 ? 0.785 1.294 0.175 1.00 96.19 163 ALA A N 1
ATOM 1209 C CA . ALA A 1 163 ? 2.006 1.527 0.959 1.00 96.19 163 ALA A CA 1
ATOM 1210 C C . ALA A 1 163 ? 3.246 1.807 0.083 1.00 96.19 163 ALA A C 1
ATOM 1212 O O . ALA A 1 163 ? 4.032 2.705 0.391 1.00 96.19 163 ALA A O 1
ATOM 1213 N N . ALA A 1 164 ? 3.378 1.096 -1.045 1.00 96.31 164 ALA A N 1
ATOM 1214 C CA . ALA A 1 164 ? 4.476 1.250 -2.003 1.00 96.31 164 ALA A CA 1
ATOM 1215 C C . ALA A 1 164 ? 4.602 2.673 -2.585 1.00 96.31 164 ALA A C 1
ATOM 1217 O O . ALA A 1 164 ? 5.713 3.117 -2.868 1.00 96.31 164 ALA A O 1
ATOM 1218 N N . THR A 1 165 ? 3.490 3.399 -2.739 1.00 97.81 165 THR A N 1
ATOM 1219 C CA . THR A 1 165 ? 3.469 4.765 -3.291 1.00 97.81 165 THR A CA 1
ATOM 1220 C C . THR A 1 165 ? 3.209 5.833 -2.233 1.00 97.81 165 THR A C 1
ATOM 1222 O O . THR A 1 165 ? 3.627 6.973 -2.409 1.00 97.81 165 THR A O 1
ATOM 1225 N N . ALA A 1 166 ? 2.511 5.506 -1.146 1.00 96.69 166 ALA A N 1
ATOM 1226 C CA . ALA A 1 166 ? 2.136 6.457 -0.101 1.00 96.69 166 ALA A CA 1
ATOM 1227 C C . ALA A 1 166 ? 3.296 6.777 0.855 1.00 96.69 166 ALA A C 1
ATOM 1229 O O . ALA A 1 166 ? 3.440 7.913 1.310 1.00 96.69 166 ALA A O 1
ATOM 1230 N N . LEU A 1 167 ? 4.125 5.778 1.167 1.00 94.31 167 LEU A N 1
ATOM 1231 C CA . LEU A 1 167 ? 5.239 5.913 2.102 1.00 94.31 167 LEU A CA 1
ATOM 1232 C C . LEU A 1 167 ? 6.508 6.334 1.351 1.00 94.31 167 LEU A C 1
ATOM 1234 O O . LEU A 1 167 ? 6.809 5.804 0.282 1.00 94.31 167 LEU A O 1
ATOM 1238 N N . TYR A 1 168 ? 7.279 7.258 1.926 1.00 94.38 168 TYR A N 1
ATOM 1239 C CA . TYR A 1 168 ? 8.606 7.596 1.409 1.00 94.38 168 TYR A CA 1
ATOM 1240 C C . TYR A 1 168 ? 9.583 6.429 1.636 1.00 94.38 168 TYR A C 1
ATOM 1242 O O . TYR A 1 168 ? 9.805 6.004 2.767 1.00 94.38 168 TYR A O 1
ATOM 1250 N N . GLN A 1 169 ? 10.165 5.874 0.576 1.00 90.19 169 GLN A N 1
ATOM 1251 C CA . GLN A 1 169 ? 10.927 4.619 0.647 1.00 90.19 169 GLN A CA 1
ATOM 1252 C C . GLN A 1 169 ? 12.426 4.871 0.900 1.00 90.19 169 GLN A C 1
ATOM 1254 O O . GLN A 1 169 ? 13.259 4.573 0.050 1.00 90.19 169 GLN A O 1
ATOM 1259 N N . SER A 1 170 ? 12.779 5.439 2.061 1.00 87.75 170 SER A N 1
ATOM 1260 C CA . SER A 1 170 ? 14.176 5.586 2.514 1.00 87.75 170 SER A CA 1
ATOM 1261 C C . SER A 1 170 ? 14.470 4.738 3.757 1.00 87.75 170 SER A C 1
ATOM 1263 O O . SER A 1 170 ? 13.555 4.419 4.515 1.00 87.75 170 SER A O 1
ATOM 1265 N N . GLU A 1 171 ? 15.740 4.383 3.997 1.00 80.81 171 GLU A N 1
ATOM 1266 C CA . GLU A 1 171 ? 16.127 3.549 5.153 1.00 80.81 171 GLU A CA 1
ATOM 1267 C C . GLU A 1 171 ? 15.701 4.167 6.492 1.00 80.81 171 GLU A C 1
ATOM 1269 O O . GLU A 1 171 ? 15.066 3.500 7.311 1.00 80.81 171 GLU A O 1
ATOM 1274 N N . ASP A 1 172 ? 15.994 5.454 6.695 1.00 83.88 172 ASP A N 1
ATOM 1275 C CA . ASP A 1 172 ? 15.594 6.185 7.902 1.00 83.88 172 ASP A CA 1
ATOM 1276 C C . ASP A 1 172 ? 14.074 6.207 8.067 1.00 83.88 172 ASP A C 1
ATOM 1278 O O . ASP A 1 172 ? 13.553 6.078 9.177 1.00 83.88 172 ASP A O 1
ATOM 1282 N N . ASN A 1 173 ? 13.355 6.343 6.953 1.00 83.75 173 ASN A N 1
ATOM 1283 C CA . ASN A 1 173 ? 11.910 6.416 6.979 1.00 83.75 173 ASN A CA 1
ATOM 1284 C C . ASN A 1 173 ? 11.262 5.074 7.324 1.00 83.75 173 ASN A C 1
ATOM 1286 O O . ASN A 1 173 ? 10.343 5.017 8.138 1.00 83.75 173 ASN A O 1
ATOM 1290 N N . ILE A 1 174 ? 11.772 3.990 6.742 1.00 82.00 174 ILE A N 1
ATOM 1291 C CA . ILE A 1 174 ? 11.316 2.630 7.024 1.00 82.00 174 ILE A CA 1
ATOM 1292 C C . ILE A 1 174 ? 11.507 2.316 8.512 1.00 82.00 174 ILE A C 1
ATOM 1294 O O . ILE A 1 174 ? 10.563 1.868 9.159 1.00 82.00 174 ILE A O 1
ATOM 1298 N N . ARG A 1 175 ? 12.664 2.656 9.099 1.00 83.56 175 ARG A N 1
ATOM 1299 C CA . ARG A 1 175 ? 12.904 2.481 10.545 1.00 83.56 175 ARG A CA 1
ATOM 1300 C C . ARG A 1 175 ? 11.897 3.242 11.407 1.00 83.56 175 ARG A C 1
ATOM 1302 O O . ARG A 1 175 ? 11.410 2.696 12.393 1.00 83.56 175 ARG A O 1
ATOM 1309 N N . GLN A 1 176 ? 11.568 4.480 11.037 1.00 84.31 176 GLN A N 1
ATOM 1310 C CA . GLN A 1 176 ? 10.567 5.274 11.754 1.00 84.31 176 GLN A CA 1
ATOM 1311 C C . GLN A 1 176 ? 9.153 4.688 11.611 1.00 84.31 176 GLN A C 1
ATOM 1313 O O . GLN A 1 176 ? 8.378 4.699 12.564 1.00 84.31 176 GLN A O 1
ATOM 1318 N N . ILE A 1 177 ? 8.797 4.162 10.439 1.00 84.19 177 ILE A N 1
ATOM 1319 C CA . ILE A 1 177 ? 7.512 3.482 10.245 1.00 84.19 177 ILE A CA 1
ATOM 1320 C C . ILE A 1 177 ? 7.432 2.250 11.151 1.00 84.19 177 ILE A C 1
ATOM 1322 O O . ILE A 1 177 ? 6.431 2.041 11.830 1.00 84.19 177 ILE A O 1
ATOM 1326 N N . LEU A 1 178 ? 8.506 1.467 11.208 1.00 81.69 178 LEU A N 1
ATOM 1327 C CA . LEU A 1 178 ? 8.568 0.215 11.958 1.00 81.69 178 LEU A CA 1
ATOM 1328 C C . LEU A 1 178 ? 8.653 0.393 13.477 1.00 81.69 178 LEU A C 1
ATOM 1330 O O . LEU A 1 178 ? 8.368 -0.560 14.201 1.00 81.69 178 LEU A O 1
ATOM 1334 N N . SER A 1 179 ? 8.984 1.586 13.985 1.00 85.56 179 SER A N 1
ATOM 1335 C CA . SER A 1 179 ? 8.893 1.847 15.427 1.00 85.56 179 SER A CA 1
ATOM 1336 C C . SER A 1 179 ? 7.443 1.918 15.915 1.00 85.56 179 SER A C 1
ATOM 1338 O O . SER A 1 179 ? 7.173 1.589 17.066 1.00 85.56 179 SER A O 1
ATOM 1340 N N . GLU A 1 180 ? 6.507 2.318 15.047 1.00 87.06 180 GLU A N 1
ATOM 1341 C CA . GLU A 1 180 ? 5.070 2.403 15.344 1.00 87.06 180 GLU A CA 1
ATOM 1342 C C . GLU A 1 180 ? 4.231 1.944 14.130 1.00 87.06 180 GLU A C 1
ATOM 1344 O O . GLU A 1 180 ? 3.469 2.733 13.560 1.00 87.06 180 GLU A O 1
ATOM 1349 N N . PRO A 1 181 ? 4.327 0.665 13.715 1.00 81.62 181 PRO A N 1
ATOM 1350 C CA . PRO A 1 181 ? 3.851 0.216 12.403 1.00 81.62 181 PRO A CA 1
ATOM 1351 C C . PRO A 1 181 ? 2.348 0.437 12.202 1.00 81.62 181 PRO A C 1
ATOM 1353 O O . PRO A 1 181 ? 1.907 0.824 11.121 1.00 81.62 181 PRO A O 1
ATOM 1356 N N . LEU A 1 182 ? 1.550 0.272 13.263 1.00 89.38 182 LEU A N 1
ATOM 1357 C CA . LEU A 1 182 ? 0.095 0.415 13.180 1.00 89.38 182 LEU A CA 1
ATOM 1358 C C . LEU A 1 182 ? -0.389 1.862 13.235 1.00 89.38 182 LEU A C 1
ATOM 1360 O O . LEU A 1 182 ? -1.539 2.123 12.891 1.00 89.38 182 LEU A O 1
ATOM 1364 N N . ARG A 1 183 ? 0.445 2.819 13.657 1.00 91.25 183 ARG A N 1
ATOM 1365 C CA . ARG A 1 183 ? 0.005 4.209 13.830 1.00 91.25 183 ARG A CA 1
ATOM 1366 C C . ARG A 1 183 ? -0.473 4.822 12.516 1.00 91.25 183 ARG A C 1
ATOM 1368 O O . ARG A 1 183 ? -1.474 5.535 12.502 1.00 91.25 183 ARG A O 1
ATOM 1375 N N . PHE A 1 184 ? 0.246 4.570 11.427 1.00 88.38 184 PHE A N 1
ATOM 1376 C CA . PHE A 1 184 ? -0.091 5.119 10.111 1.00 88.38 184 PHE A CA 1
ATOM 1377 C C . PHE A 1 184 ? -1.274 4.386 9.492 1.00 88.38 184 PHE A C 1
ATOM 1379 O O . PHE A 1 184 ? -2.184 5.025 8.976 1.00 88.38 184 PHE A O 1
ATOM 1386 N N . ILE A 1 185 ? -1.288 3.060 9.628 1.00 93.69 185 ILE A N 1
ATOM 1387 C CA . ILE A 1 185 ? -2.379 2.201 9.167 1.00 93.69 185 ILE A CA 1
ATOM 1388 C C . ILE A 1 185 ? -3.704 2.637 9.812 1.00 93.69 185 ILE A C 1
ATOM 1390 O O . ILE A 1 185 ? -4.677 2.870 9.101 1.00 93.69 185 ILE A O 1
ATOM 1394 N N . ARG A 1 186 ? -3.727 2.853 11.135 1.00 96.06 186 ARG A N 1
ATOM 1395 C CA . ARG A 1 186 ? -4.914 3.339 11.860 1.00 96.06 186 ARG A CA 1
ATOM 1396 C C . ARG A 1 186 ? -5.404 4.690 11.338 1.00 96.06 186 ARG A C 1
ATOM 1398 O O . ARG A 1 186 ? -6.579 4.809 11.022 1.00 96.06 186 ARG A O 1
ATOM 1405 N N . GLN A 1 187 ? -4.514 5.668 11.154 1.00 94.88 187 GLN A N 1
ATOM 1406 C CA . GLN A 1 187 ? -4.895 6.991 10.628 1.00 94.88 187 GLN A CA 1
ATOM 1407 C C . GLN A 1 187 ? -5.528 6.921 9.228 1.00 94.88 187 GLN A C 1
ATOM 1409 O O . GLN A 1 187 ? -6.419 7.707 8.905 1.00 94.88 187 GLN A O 1
ATOM 1414 N N . VAL A 1 188 ? -5.085 5.983 8.386 1.00 96.81 188 VAL A N 1
ATOM 1415 C CA . VAL A 1 188 ? -5.688 5.741 7.065 1.00 96.81 188 VAL A CA 1
ATOM 1416 C C . VAL A 1 188 ? -7.046 5.049 7.208 1.00 96.81 188 VAL A C 1
ATOM 1418 O O . VAL A 1 188 ? -8.024 5.477 6.595 1.00 96.81 188 VAL A O 1
ATOM 1421 N N . LEU A 1 189 ? -7.128 4.005 8.034 1.00 97.75 189 LEU A N 1
ATOM 1422 C CA . LEU A 1 189 ? -8.345 3.219 8.256 1.00 97.75 189 LEU A CA 1
ATOM 1423 C C . LEU A 1 189 ? -9.463 4.012 8.945 1.00 97.75 189 LEU A C 1
ATOM 1425 O O . LEU A 1 189 ? -10.626 3.808 8.625 1.00 97.75 189 LEU A O 1
ATOM 1429 N N . GLU A 1 190 ? -9.134 4.987 9.795 1.00 97.31 190 GLU A N 1
ATOM 1430 C CA . GLU A 1 190 ? -10.099 5.935 10.380 1.00 97.31 190 GLU A CA 1
ATOM 1431 C C . GLU A 1 190 ? -10.878 6.732 9.321 1.00 97.31 190 GLU A C 1
ATOM 1433 O O . GLU A 1 190 ? -11.982 7.207 9.581 1.00 97.31 190 GLU A O 1
ATOM 1438 N N . HIS A 1 191 ? -10.313 6.881 8.120 1.00 97.44 191 HIS A N 1
ATOM 1439 C CA . HIS A 1 191 ? -10.861 7.713 7.050 1.00 97.44 191 HIS A CA 1
ATOM 1440 C C . HIS A 1 191 ? -11.234 6.923 5.793 1.00 97.44 191 HIS A C 1
ATOM 1442 O O . HIS A 1 191 ? -11.672 7.526 4.810 1.00 97.44 191 HIS A O 1
ATOM 1448 N N . THR A 1 192 ? -11.059 5.599 5.799 1.00 96.94 192 THR A N 1
ATOM 1449 C CA . THR A 1 192 ? -11.388 4.739 4.660 1.00 96.94 192 THR A CA 1
ATOM 1450 C C . THR A 1 192 ? -12.487 3.753 5.058 1.00 96.94 192 THR A C 1
ATOM 1452 O O . THR A 1 192 ? -12.319 3.003 6.014 1.00 96.94 192 THR A O 1
ATOM 1455 N N . PRO A 1 193 ? -13.632 3.714 4.349 1.00 96.12 193 PRO A N 1
ATOM 1456 C CA . PRO A 1 193 ? -14.717 2.781 4.668 1.00 96.12 193 PRO A CA 1
ATOM 1457 C C . PRO A 1 193 ? -14.354 1.311 4.438 1.00 96.12 193 PRO A C 1
ATOM 1459 O O . PRO A 1 193 ? -15.057 0.425 4.920 1.00 96.12 193 PRO A O 1
ATOM 1462 N N . SER A 1 194 ? -13.304 1.035 3.660 1.00 97.31 194 SER A N 1
ATOM 1463 C CA . SER A 1 194 ? -12.920 -0.330 3.324 1.00 97.31 194 SER A CA 1
ATOM 1464 C C . SER A 1 194 ? -11.434 -0.468 3.019 1.00 97.31 194 SER A C 1
ATOM 1466 O O . SER A 1 194 ? -10.743 0.489 2.653 1.00 97.31 194 SER A O 1
ATOM 1468 N N . MET A 1 195 ? -10.984 -1.711 3.106 1.00 98.06 195 MET A N 1
ATOM 1469 C CA . MET A 1 195 ? -9.663 -2.166 2.725 1.00 98.06 195 MET A CA 1
ATOM 1470 C C . MET A 1 195 ? -9.792 -3.232 1.631 1.00 98.06 195 MET A C 1
ATOM 1472 O O . MET A 1 195 ? -10.606 -4.148 1.741 1.00 98.06 195 MET A O 1
ATOM 1476 N N . LEU A 1 196 ? -8.973 -3.140 0.584 1.00 97.50 196 LEU A N 1
ATOM 1477 C CA . LEU A 1 196 ? -8.786 -4.196 -0.406 1.00 97.50 196 LEU A CA 1
ATOM 1478 C C . LEU A 1 196 ? -7.544 -5.018 -0.066 1.00 97.50 196 LEU A C 1
ATOM 1480 O O . LEU A 1 196 ? -6.434 -4.493 -0.018 1.00 97.50 196 LEU A O 1
ATOM 1484 N N . CYS A 1 197 ? -7.729 -6.320 0.102 1.00 96.44 197 CYS A N 1
ATOM 1485 C CA . CYS A 1 197 ? -6.666 -7.311 0.123 1.00 96.44 197 CYS A CA 1
ATOM 1486 C C . CYS A 1 197 ? -6.511 -7.897 -1.286 1.00 96.44 197 CYS A C 1
ATOM 1488 O O . CYS A 1 197 ? -7.416 -8.558 -1.805 1.00 96.44 197 CYS A O 1
ATOM 1490 N N . VAL A 1 198 ? -5.384 -7.609 -1.934 1.00 95.38 198 VAL A N 1
ATOM 1491 C CA . VAL A 1 198 ? -5.105 -8.051 -3.303 1.00 95.38 198 VAL A CA 1
ATOM 1492 C C . VAL A 1 198 ? -4.385 -9.393 -3.257 1.00 95.38 198 VAL A C 1
ATOM 1494 O O . VAL A 1 198 ? -3.262 -9.489 -2.763 1.00 95.38 198 VAL A O 1
ATOM 1497 N N . LEU A 1 199 ? -5.017 -10.437 -3.788 1.00 93.06 199 LEU A N 1
ATOM 1498 C CA . LEU A 1 199 ? -4.420 -11.767 -3.872 1.00 93.06 199 LEU A CA 1
ATOM 1499 C C . LEU A 1 199 ? -3.560 -11.907 -5.124 1.00 93.06 199 LEU A C 1
ATOM 1501 O O . LEU A 1 199 ? -3.887 -11.389 -6.194 1.00 93.06 199 LEU A O 1
ATOM 1505 N N . ALA A 1 200 ? -2.481 -12.673 -4.995 1.00 88.88 200 ALA A N 1
ATOM 1506 C CA . ALA A 1 200 ? -1.604 -13.045 -6.093 1.00 88.88 200 ALA A CA 1
ATOM 1507 C C . ALA A 1 200 ? -1.407 -14.557 -6.135 1.00 88.88 200 ALA A C 1
ATOM 1509 O O . ALA A 1 200 ? -1.377 -15.235 -5.114 1.00 88.88 200 ALA A O 1
ATOM 1510 N N . THR A 1 201 ? -1.202 -15.085 -7.338 1.00 82.56 201 THR A N 1
ATOM 1511 C CA . THR A 1 201 ? -1.007 -16.525 -7.556 1.00 82.56 201 THR A CA 1
ATOM 1512 C C . THR A 1 201 ? 0.388 -17.010 -7.164 1.00 82.56 201 THR A C 1
ATOM 1514 O O . THR A 1 201 ? 0.595 -18.206 -7.005 1.00 82.56 201 THR A O 1
ATOM 1517 N N . ARG A 1 202 ? 1.371 -16.103 -7.075 1.00 84.81 202 ARG A N 1
ATOM 1518 C CA . ARG A 1 202 ? 2.787 -16.435 -6.823 1.00 84.81 202 ARG A CA 1
ATOM 1519 C C . ARG A 1 202 ? 3.273 -16.073 -5.423 1.00 84.81 202 ARG A C 1
ATOM 1521 O O . ARG A 1 202 ? 4.400 -16.405 -5.078 1.00 84.81 202 ARG A O 1
ATOM 1528 N N . CYS A 1 203 ? 2.456 -15.381 -4.635 1.00 86.62 203 CYS A N 1
ATOM 1529 C CA . CYS A 1 203 ? 2.811 -14.988 -3.280 1.00 86.62 203 CYS A CA 1
ATOM 1530 C C . CYS A 1 203 ? 1.560 -14.920 -2.408 1.00 86.62 203 CYS A C 1
ATOM 1532 O O . CYS A 1 203 ? 0.578 -14.260 -2.754 1.00 86.62 203 CYS A O 1
ATOM 1534 N N . ASN A 1 204 ? 1.623 -15.588 -1.263 1.00 89.12 204 ASN A N 1
ATOM 1535 C CA . ASN A 1 204 ? 0.536 -15.627 -0.308 1.00 89.12 204 ASN A CA 1
ATOM 1536 C C . ASN A 1 204 ? 0.604 -14.398 0.609 1.00 89.12 204 ASN A C 1
ATOM 1538 O O . ASN A 1 204 ? 1.552 -14.238 1.377 1.00 89.12 204 ASN A O 1
ATOM 1542 N N . VAL A 1 205 ? -0.400 -13.522 0.541 1.00 91.50 205 VAL A N 1
ATOM 1543 C CA . VAL A 1 205 ? -0.489 -12.340 1.418 1.00 91.50 205 VAL A CA 1
ATOM 1544 C C . VAL A 1 205 ? -0.575 -12.718 2.896 1.00 91.50 205 VAL A C 1
ATOM 1546 O O . VAL A 1 205 ? -0.077 -11.980 3.739 1.00 91.50 205 VAL A O 1
ATOM 1549 N N . TYR A 1 206 ? -1.132 -13.888 3.212 1.00 90.44 206 TYR A N 1
ATOM 1550 C CA . TYR A 1 206 ? -1.262 -14.365 4.584 1.00 90.44 206 TYR A CA 1
ATOM 1551 C C . TYR A 1 206 ? 0.061 -14.854 5.184 1.00 90.44 206 TYR A C 1
ATOM 1553 O O . TYR A 1 206 ? 0.188 -14.927 6.398 1.00 90.44 206 TYR A O 1
ATOM 1561 N N . GLU A 1 207 ? 1.079 -15.118 4.362 1.00 92.12 207 GLU A N 1
ATOM 1562 C CA . GLU A 1 207 ? 2.435 -15.440 4.833 1.00 92.12 207 GLU A CA 1
ATOM 1563 C C . GLU A 1 207 ? 3.270 -14.179 5.119 1.00 92.12 207 GLU A C 1
ATOM 1565 O O . GLU A 1 207 ? 4.401 -14.267 5.605 1.00 92.12 207 GLU A O 1
ATOM 1570 N N . ARG A 1 208 ? 2.736 -12.986 4.823 1.00 93.56 208 ARG A N 1
ATOM 1571 C CA . ARG A 1 208 ? 3.435 -11.706 4.976 1.00 93.56 208 ARG A CA 1
ATOM 1572 C C . ARG A 1 208 ? 2.933 -10.989 6.216 1.00 93.56 208 ARG A C 1
ATOM 1574 O O . ARG A 1 208 ? 1.816 -10.480 6.245 1.00 93.56 208 ARG A O 1
ATOM 1581 N N . LEU A 1 209 ? 3.798 -10.883 7.223 1.00 94.50 209 LEU A N 1
ATOM 1582 C CA . LEU A 1 209 ? 3.403 -10.343 8.524 1.00 94.50 209 LEU A CA 1
ATOM 1583 C C . LEU A 1 209 ? 2.910 -8.888 8.452 1.00 94.50 209 LEU A C 1
ATOM 1585 O O . LEU A 1 209 ? 1.988 -8.523 9.173 1.00 94.50 209 LEU A O 1
ATOM 1589 N N . TRP A 1 210 ? 3.469 -8.074 7.551 1.00 94.56 210 TRP A N 1
ATOM 1590 C CA . TRP A 1 210 ? 2.979 -6.712 7.310 1.00 94.56 210 TRP A CA 1
ATOM 1591 C C . TRP A 1 210 ? 1.532 -6.701 6.789 1.00 94.56 210 TRP A C 1
ATOM 1593 O O . TRP A 1 210 ? 0.692 -5.997 7.340 1.00 94.56 210 TRP A O 1
ATOM 1603 N N . CYS A 1 211 ? 1.211 -7.533 5.791 1.00 95.75 211 CYS A N 1
ATOM 1604 C CA . CYS A 1 211 ? -0.145 -7.636 5.241 1.00 95.75 211 CYS A CA 1
ATOM 1605 C C . CYS A 1 211 ? -1.147 -8.121 6.295 1.00 95.75 211 CYS A C 1
ATOM 1607 O O . CYS A 1 211 ? -2.263 -7.609 6.383 1.00 95.75 211 CYS A O 1
ATOM 1609 N N . LEU A 1 212 ? -0.742 -9.080 7.135 1.00 94.62 212 LEU A N 1
ATOM 1610 C CA . LEU A 1 212 ? -1.550 -9.499 8.276 1.00 94.62 212 LEU A CA 1
ATOM 1611 C C . LEU A 1 212 ? -1.776 -8.353 9.256 1.00 94.62 212 LEU A C 1
ATOM 1613 O O . LEU A 1 212 ? -2.909 -8.145 9.660 1.00 94.62 212 LEU A O 1
ATOM 1617 N N . ALA A 1 213 ? -0.744 -7.587 9.613 1.00 94.94 213 ALA A N 1
ATOM 1618 C CA . ALA A 1 213 ? -0.883 -6.453 10.524 1.00 94.94 213 ALA A CA 1
ATOM 1619 C C . ALA A 1 213 ? -1.887 -5.409 10.002 1.00 94.94 213 ALA A C 1
ATOM 1621 O O . ALA A 1 213 ? -2.704 -4.898 10.773 1.00 94.94 213 ALA A O 1
ATOM 1622 N N . GLU A 1 214 ? -1.876 -5.134 8.695 1.00 96.25 214 GLU A N 1
ATOM 1623 C CA . GLU A 1 214 ? -2.852 -4.257 8.037 1.00 96.25 214 GLU A CA 1
ATOM 1624 C C . GLU A 1 214 ? -4.281 -4.812 8.157 1.00 96.25 214 GLU A C 1
ATOM 1626 O O . GLU A 1 214 ? -5.174 -4.107 8.631 1.00 96.25 214 GLU A O 1
ATOM 1631 N N . MET A 1 215 ? -4.488 -6.088 7.803 1.00 95.94 215 MET A N 1
ATOM 1632 C CA . MET A 1 215 ? -5.804 -6.738 7.878 1.00 95.94 215 MET A CA 1
ATOM 1633 C C . MET A 1 215 ? -6.318 -6.850 9.319 1.00 95.94 215 MET A C 1
ATOM 1635 O O . MET A 1 215 ? -7.480 -6.542 9.572 1.00 95.94 215 MET A O 1
ATOM 1639 N N . ALA A 1 216 ? -5.456 -7.228 10.268 1.00 95.31 216 ALA A N 1
ATOM 1640 C CA . ALA A 1 216 ? -5.766 -7.293 11.697 1.00 95.31 216 ALA A CA 1
ATOM 1641 C C . ALA A 1 216 ? -6.300 -5.953 12.193 1.00 95.31 216 ALA A C 1
ATOM 1643 O O . ALA A 1 216 ? -7.309 -5.876 12.891 1.00 95.31 216 ALA A O 1
ATOM 1644 N N . THR A 1 217 ? -5.607 -4.882 11.803 1.00 95.94 217 THR A N 1
ATOM 1645 C CA . THR A 1 217 ? -5.947 -3.528 12.221 1.00 95.94 217 THR A CA 1
ATOM 1646 C C . THR A 1 217 ? -7.295 -3.121 11.639 1.00 95.94 217 THR A C 1
ATOM 1648 O O . THR A 1 217 ? -8.151 -2.668 12.394 1.00 95.94 217 THR A O 1
ATOM 1651 N N . ALA A 1 218 ? -7.531 -3.364 10.345 1.00 96.62 218 ALA A N 1
ATOM 1652 C CA . ALA A 1 218 ? -8.821 -3.105 9.706 1.00 96.62 218 ALA A CA 1
ATOM 1653 C C . ALA A 1 218 ? -9.975 -3.850 10.390 1.00 96.62 218 ALA A C 1
ATOM 1655 O O . ALA A 1 218 ? -10.968 -3.221 10.755 1.00 96.62 218 ALA A O 1
ATOM 1656 N N . VAL A 1 219 ? -9.816 -5.150 10.656 1.00 95.38 219 VAL A N 1
ATOM 1657 C CA . VAL A 1 219 ? -10.830 -5.954 11.358 1.00 95.38 219 VAL A CA 1
ATOM 1658 C C . VAL A 1 219 ? -11.072 -5.427 12.775 1.00 95.38 219 VAL A C 1
ATOM 1660 O O . VAL A 1 219 ? -12.223 -5.233 13.160 1.00 95.38 219 VAL A O 1
ATOM 1663 N N . SER A 1 220 ? -10.013 -5.109 13.528 1.00 95.19 220 SER A N 1
ATOM 1664 C CA . SER A 1 220 ? -10.130 -4.554 14.889 1.00 95.19 220 SER A CA 1
ATOM 1665 C C . SER A 1 220 ? -10.825 -3.187 14.938 1.00 95.19 220 SER A C 1
ATOM 1667 O O . SER A 1 220 ? -11.384 -2.806 15.961 1.00 95.19 220 SER A O 1
ATOM 1669 N N . MET A 1 221 ? -10.802 -2.450 13.826 1.00 95.62 221 MET A N 1
ATOM 1670 C CA . MET A 1 221 ? -11.447 -1.147 13.665 1.00 95.62 221 MET A CA 1
ATOM 1671 C C . MET A 1 221 ? -12.814 -1.241 12.979 1.00 95.62 221 MET A C 1
ATOM 1673 O O . MET A 1 221 ? -13.411 -0.213 12.670 1.00 95.62 221 MET A O 1
ATOM 1677 N N . ASN A 1 222 ? -13.316 -2.458 12.741 1.00 95.94 222 ASN A N 1
ATOM 1678 C CA . ASN A 1 222 ? -14.572 -2.716 12.042 1.00 95.94 222 ASN A CA 1
ATOM 1679 C C . ASN A 1 222 ? -14.628 -2.098 10.626 1.00 95.94 222 ASN A C 1
ATOM 1681 O O . ASN A 1 222 ? -15.685 -1.671 10.159 1.00 95.94 222 ASN A O 1
ATOM 1685 N N . VAL A 1 223 ? -13.481 -2.042 9.942 1.00 96.62 223 VAL A N 1
ATOM 1686 C CA . VAL A 1 223 ? -13.374 -1.639 8.534 1.00 96.62 223 VAL A CA 1
ATOM 1687 C C . VAL A 1 223 ? -13.595 -2.863 7.646 1.00 96.62 223 VAL A C 1
ATOM 1689 O O . VAL A 1 223 ? -13.019 -3.926 7.882 1.00 96.62 223 VAL A O 1
ATOM 1692 N N . GLU A 1 224 ? -14.422 -2.728 6.604 1.00 95.94 224 GLU A N 1
ATOM 1693 C CA . GLU A 1 224 ? -14.727 -3.837 5.694 1.00 95.94 224 GLU A CA 1
ATOM 1694 C C . GLU A 1 224 ? -13.468 -4.263 4.922 1.00 95.94 224 GLU A C 1
ATOM 1696 O O . GLU A 1 224 ? -12.937 -3.496 4.116 1.00 95.94 224 GLU A O 1
ATOM 1701 N N . VAL A 1 225 ? -13.014 -5.504 5.123 1.00 95.38 225 VAL A N 1
ATOM 1702 C CA . VAL A 1 225 ? -11.934 -6.102 4.328 1.00 95.38 225 VAL A CA 1
ATOM 1703 C C . VAL A 1 225 ? -12.541 -6.892 3.174 1.00 95.38 225 VAL A C 1
ATOM 1705 O O . VAL A 1 225 ? -13.201 -7.916 3.364 1.00 95.38 225 VAL A O 1
ATOM 1708 N N . ARG A 1 226 ? -12.299 -6.416 1.955 1.00 94.38 226 ARG A N 1
ATOM 1709 C CA . ARG A 1 226 ? -12.705 -7.066 0.707 1.00 94.38 226 ARG A CA 1
ATOM 1710 C C . ARG A 1 226 ? -11.495 -7.651 0.006 1.00 94.38 226 ARG A C 1
ATOM 1712 O O . ARG A 1 226 ? -10.372 -7.192 0.180 1.00 94.38 226 ARG A O 1
ATOM 1719 N N . VAL A 1 227 ? -11.733 -8.671 -0.802 1.00 92.19 227 VAL A N 1
ATOM 1720 C CA . VAL A 1 227 ? -10.683 -9.380 -1.527 1.00 92.19 227 VAL A CA 1
ATOM 1721 C C . VAL A 1 227 ? -10.827 -9.099 -3.017 1.00 92.19 227 VAL A C 1
ATOM 1723 O O . VAL A 1 227 ? -11.934 -9.150 -3.549 1.00 92.19 227 VAL A O 1
ATOM 1726 N N . THR A 1 228 ? -9.715 -8.816 -3.691 1.00 92.50 228 THR A N 1
ATOM 1727 C CA . THR A 1 228 ? -9.658 -8.694 -5.155 1.00 92.50 228 THR A CA 1
ATOM 1728 C C . THR A 1 228 ? -8.462 -9.463 -5.711 1.00 92.50 228 THR A C 1
ATOM 1730 O O . THR A 1 228 ? -7.543 -9.835 -4.982 1.00 92.50 228 THR A O 1
ATOM 1733 N N . SER A 1 229 ? -8.473 -9.727 -7.011 1.00 90.44 229 SER A N 1
ATOM 1734 C CA . SER A 1 229 ? -7.369 -10.367 -7.722 1.00 90.44 229 SER A CA 1
ATOM 1735 C C . SER A 1 229 ? -7.377 -9.959 -9.191 1.00 90.44 229 SER A C 1
ATOM 1737 O O . SER A 1 229 ? -8.368 -9.425 -9.694 1.00 90.44 229 SER A O 1
ATOM 1739 N N . LYS A 1 230 ? -6.267 -10.201 -9.892 1.00 87.94 230 LYS A N 1
ATOM 1740 C CA . LYS A 1 230 ? -6.192 -9.959 -11.333 1.00 87.94 230 LYS A CA 1
ATOM 1741 C C . LYS A 1 230 ? -7.154 -10.901 -12.081 1.00 87.94 230 LYS A C 1
ATOM 1743 O O . LYS A 1 230 ? -7.051 -12.116 -11.897 1.00 87.94 230 LYS A O 1
ATOM 1748 N N . PRO A 1 231 ? -8.007 -10.395 -12.991 1.00 82.38 231 PRO A N 1
ATOM 1749 C CA . PRO A 1 231 ? -8.828 -11.253 -13.841 1.00 82.38 231 PRO A CA 1
ATOM 1750 C C . PRO A 1 231 ? -7.960 -12.055 -14.826 1.00 82.38 231 PRO A C 1
ATOM 1752 O O . PRO A 1 231 ? -7.010 -11.533 -15.418 1.00 82.38 231 PRO A O 1
ATOM 1755 N N . LYS A 1 232 ? -8.292 -13.332 -15.049 1.00 76.00 232 LYS A N 1
ATOM 1756 C CA . LYS A 1 232 ? -7.580 -14.196 -16.009 1.00 76.00 232 LYS A CA 1
ATOM 1757 C C . LYS A 1 232 ? -8.243 -14.224 -17.391 1.00 76.00 232 LYS A C 1
ATOM 1759 O O . LYS A 1 232 ? -9.133 -15.023 -17.657 1.00 76.00 232 LYS A O 1
ATOM 1764 N N . GLY A 1 233 ? -7.727 -13.435 -18.329 1.00 71.31 233 GLY A N 1
ATOM 1765 C CA . GLY A 1 233 ? -8.130 -13.494 -19.740 1.00 71.31 233 GLY A CA 1
ATOM 1766 C C . GLY A 1 233 ? -9.416 -12.726 -20.072 1.00 71.31 233 GLY A C 1
ATOM 1767 O O . GLY A 1 233 ? -10.048 -12.123 -19.212 1.00 71.31 233 GLY A O 1
ATOM 1768 N N . LEU A 1 234 ? -9.797 -12.746 -21.355 1.00 58.25 234 LEU A N 1
ATOM 1769 C CA . LEU A 1 234 ? -10.805 -11.851 -21.956 1.00 58.25 234 LEU A CA 1
ATOM 1770 C C . LEU A 1 234 ? -12.252 -12.041 -21.452 1.00 58.25 234 LEU A C 1
ATOM 1772 O O . LEU A 1 234 ? -13.101 -11.205 -21.744 1.00 58.25 234 LEU A O 1
ATOM 1776 N N . LYS A 1 235 ? -12.556 -13.128 -20.728 1.00 54.91 235 LYS A N 1
ATOM 1777 C CA . LYS A 1 235 ? -13.917 -13.455 -20.247 1.00 54.91 235 LYS A CA 1
ATOM 1778 C C . LYS A 1 235 ? -14.035 -13.619 -18.726 1.00 54.91 235 LYS A C 1
ATOM 1780 O O . LYS A 1 235 ? -15.133 -13.849 -18.230 1.00 54.91 235 LYS A O 1
ATOM 1785 N N . ALA A 1 236 ? -12.943 -13.496 -17.973 1.00 55.97 236 ALA A N 1
ATOM 1786 C CA . ALA A 1 236 ? -12.915 -13.812 -16.545 1.00 55.97 236 ALA A CA 1
ATOM 1787 C C . ALA A 1 236 ? -13.062 -12.570 -15.667 1.00 55.97 236 ALA A C 1
ATOM 1789 O O . ALA A 1 236 ? -12.260 -12.349 -14.764 1.00 55.97 236 ALA A O 1
ATOM 1790 N N . ALA A 1 237 ? -14.100 -11.768 -15.902 1.00 53.59 237 ALA A N 1
ATOM 1791 C CA . ALA A 1 237 ? -14.402 -10.668 -14.991 1.00 53.59 237 ALA A CA 1
ATOM 1792 C C . ALA A 1 237 ? -14.669 -11.167 -13.550 1.00 53.59 237 ALA A C 1
ATOM 1794 O O . ALA A 1 237 ? -14.594 -10.371 -12.625 1.00 53.59 237 ALA A O 1
ATOM 1795 N N . TRP A 1 238 ? -14.930 -12.473 -13.349 1.00 54.38 238 TRP A N 1
ATOM 1796 C CA . TRP A 1 238 ? -15.357 -13.013 -12.051 1.00 54.38 238 TRP A CA 1
ATOM 1797 C C . TRP A 1 238 ? -14.905 -14.445 -11.722 1.00 54.38 238 TRP A C 1
ATOM 1799 O O . TRP A 1 238 ? -15.268 -14.946 -10.660 1.00 54.38 238 TRP A O 1
ATOM 1809 N N . SER A 1 239 ? -14.147 -15.143 -12.581 1.00 58.31 239 SER A N 1
ATOM 1810 C CA . SER A 1 239 ? -13.675 -16.484 -12.201 1.00 58.31 239 SER A CA 1
ATOM 1811 C C . SER A 1 239 ? -12.462 -16.344 -11.288 1.00 58.31 239 SER A C 1
ATOM 1813 O O . SER A 1 239 ? -11.364 -16.034 -11.761 1.00 58.31 239 SER A O 1
ATOM 1815 N N . LEU A 1 240 ? -12.661 -16.569 -9.987 1.00 65.50 240 LEU A N 1
ATOM 1816 C CA . LEU A 1 240 ? -11.548 -16.830 -9.082 1.00 65.50 240 LEU A CA 1
ATOM 1817 C C . LEU A 1 240 ? -10.773 -18.019 -9.649 1.00 65.50 240 LEU A C 1
ATOM 1819 O O . LEU A 1 240 ? -11.348 -19.059 -9.953 1.00 65.50 240 LEU A O 1
ATOM 1823 N N . ASP A 1 241 ? -9.477 -17.817 -9.855 1.00 72.25 241 ASP A N 1
ATOM 1824 C CA . ASP A 1 241 ? -8.564 -18.875 -10.265 1.00 72.25 241 ASP A CA 1
ATOM 1825 C C . ASP A 1 241 ? -8.670 -20.049 -9.283 1.00 72.25 241 ASP A C 1
ATOM 1827 O O . ASP A 1 241 ? -8.690 -19.817 -8.074 1.00 72.25 241 ASP A O 1
ATOM 1831 N N . ASP A 1 242 ? -8.671 -21.291 -9.773 1.00 75.31 242 ASP A N 1
ATOM 1832 C CA . ASP A 1 242 ? -8.585 -22.487 -8.925 1.00 75.31 242 ASP A CA 1
ATOM 1833 C C . ASP A 1 242 ? -7.406 -22.384 -7.948 1.00 75.31 242 ASP A C 1
ATOM 1835 O O . ASP A 1 242 ? -7.500 -22.825 -6.806 1.00 75.31 242 ASP A O 1
ATOM 1839 N N . GLY A 1 243 ? -6.309 -21.733 -8.357 1.00 76.56 243 GLY A N 1
ATOM 1840 C CA . GLY A 1 243 ? -5.185 -21.419 -7.476 1.00 76.56 243 GLY A CA 1
ATOM 1841 C C . GLY A 1 243 ? -5.552 -20.491 -6.312 1.00 76.56 243 GLY A C 1
ATOM 1842 O O . GLY A 1 243 ? -5.116 -20.722 -5.187 1.00 76.56 243 GLY A O 1
ATOM 1843 N N . ILE A 1 244 ? -6.380 -19.473 -6.556 1.00 75.44 244 ILE A N 1
ATOM 1844 C CA . ILE A 1 244 ? -6.869 -18.551 -5.523 1.00 75.44 244 ILE A CA 1
ATOM 1845 C C . ILE A 1 244 ? -7.907 -19.241 -4.641 1.00 75.44 244 ILE A C 1
ATOM 1847 O O . ILE A 1 244 ? -7.826 -19.124 -3.425 1.00 75.44 244 ILE A O 1
ATOM 1851 N N . LEU A 1 245 ? -8.845 -19.992 -5.223 1.00 76.44 245 LEU A N 1
ATOM 1852 C CA . LEU A 1 245 ? -9.820 -20.769 -4.454 1.00 76.44 245 LEU A 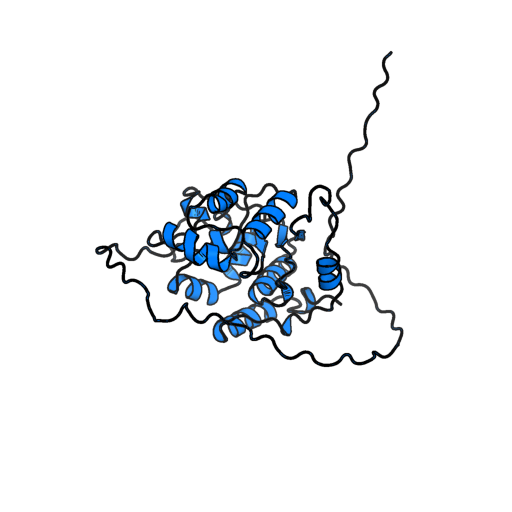CA 1
ATOM 1853 C C . LEU A 1 245 ? -9.119 -21.770 -3.537 1.00 76.44 245 LEU A C 1
ATOM 1855 O O . LEU A 1 245 ? -9.439 -21.849 -2.355 1.00 76.44 245 LEU A O 1
ATOM 1859 N N . LYS A 1 246 ? -8.102 -22.465 -4.056 1.00 80.69 246 LYS A N 1
ATOM 1860 C CA . LYS A 1 246 ? -7.263 -23.369 -3.273 1.00 80.69 246 LYS A CA 1
ATOM 1861 C C . LYS A 1 246 ? -6.539 -22.634 -2.145 1.00 80.69 246 LYS A C 1
ATOM 1863 O O . LYS A 1 246 ? -6.557 -23.109 -1.010 1.00 80.69 246 LYS A O 1
ATOM 1868 N N . LEU A 1 247 ? -5.953 -21.470 -2.433 1.00 78.00 247 LEU A N 1
ATOM 1869 C CA . LEU A 1 247 ? -5.319 -20.622 -1.421 1.00 78.00 247 LEU A CA 1
ATOM 1870 C C . LEU A 1 247 ? -6.316 -20.218 -0.326 1.00 78.00 247 LEU A C 1
ATOM 1872 O O . LEU A 1 247 ? -6.005 -20.322 0.851 1.00 78.00 247 LEU A O 1
ATOM 1876 N N . CYS A 1 248 ? -7.530 -19.818 -0.710 1.00 76.19 248 CYS A N 1
ATOM 1877 C CA . CYS A 1 248 ? -8.596 -19.443 0.216 1.00 76.19 248 CYS A CA 1
ATOM 1878 C C . CYS A 1 248 ? -9.178 -20.625 1.005 1.00 76.19 248 CYS A C 1
ATOM 1880 O O . CYS A 1 248 ? -9.769 -20.386 2.053 1.00 76.19 248 CYS A O 1
ATOM 1882 N N . SER A 1 249 ? -9.048 -21.857 0.501 1.00 80.06 249 SER A N 1
ATOM 1883 C CA . SER A 1 249 ? -9.491 -23.085 1.180 1.00 80.06 249 SER A CA 1
ATOM 1884 C C . SER A 1 249 ? -8.453 -23.683 2.129 1.00 80.06 249 SER A C 1
ATOM 1886 O O . SER A 1 249 ? -8.747 -24.662 2.804 1.00 80.06 249 SER A O 1
ATOM 1888 N N . THR A 1 250 ? -7.228 -23.157 2.126 1.00 81.62 250 THR A N 1
ATOM 1889 C CA . THR A 1 250 ? -6.165 -23.654 3.000 1.00 81.62 250 THR A CA 1
ATOM 1890 C C . THR A 1 250 ? -6.233 -22.893 4.317 1.00 81.62 250 THR A C 1
ATOM 1892 O O . THR A 1 250 ? -6.278 -21.661 4.300 1.00 81.62 250 THR A O 1
ATOM 1895 N N . ASP A 1 251 ? -6.215 -23.620 5.434 1.00 85.38 251 ASP A N 1
ATOM 1896 C CA . ASP A 1 251 ? -6.125 -23.027 6.767 1.00 85.38 251 ASP A CA 1
ATOM 1897 C C . ASP A 1 251 ? -4.922 -22.086 6.824 1.00 85.38 251 ASP A C 1
ATOM 1899 O O . ASP A 1 251 ? -3.803 -22.428 6.422 1.00 85.38 251 ASP A O 1
ATOM 1903 N N . VAL A 1 252 ? -5.163 -20.875 7.312 1.00 84.25 252 VAL A N 1
ATOM 1904 C CA . VAL A 1 252 ? -4.120 -19.865 7.452 1.00 84.25 252 VAL A CA 1
ATOM 1905 C C . VAL A 1 252 ? -3.598 -19.928 8.879 1.00 84.25 252 VAL A C 1
ATOM 1907 O O . VAL A 1 252 ? -4.306 -19.548 9.804 1.00 84.25 252 VAL A O 1
ATOM 1910 N N . ASP A 1 253 ? -2.348 -20.359 9.050 1.00 90.06 253 ASP A N 1
ATOM 1911 C CA . ASP A 1 253 ? -1.601 -20.129 10.290 1.00 90.06 253 ASP A CA 1
ATOM 1912 C C . ASP A 1 253 ? -0.927 -18.754 10.212 1.00 90.06 253 ASP A C 1
ATOM 1914 O O . ASP A 1 253 ? 0.222 -18.616 9.790 1.00 90.06 253 ASP A O 1
ATOM 1918 N N . SER A 1 254 ? -1.631 -17.696 10.612 1.00 90.81 254 SER A N 1
ATOM 1919 C CA . SER A 1 254 ? -1.076 -16.340 10.540 1.00 90.81 254 SER A CA 1
ATOM 1920 C C . SER A 1 254 ? 0.136 -16.141 11.466 1.00 90.81 254 SER A C 1
ATOM 1922 O O . SER A 1 254 ? 0.937 -15.221 11.263 1.00 90.81 254 SER A O 1
ATOM 1924 N N . ARG A 1 255 ? 0.371 -17.041 12.434 1.00 93.38 255 ARG A N 1
ATOM 1925 C CA . ARG A 1 255 ? 1.589 -17.027 13.261 1.00 93.38 255 ARG A CA 1
ATOM 1926 C C . ARG A 1 255 ? 2.810 -17.500 12.475 1.00 93.38 255 ARG A C 1
ATOM 1928 O O . ARG A 1 255 ? 3.928 -17.070 12.791 1.00 93.38 255 ARG A O 1
ATOM 1935 N N . SER A 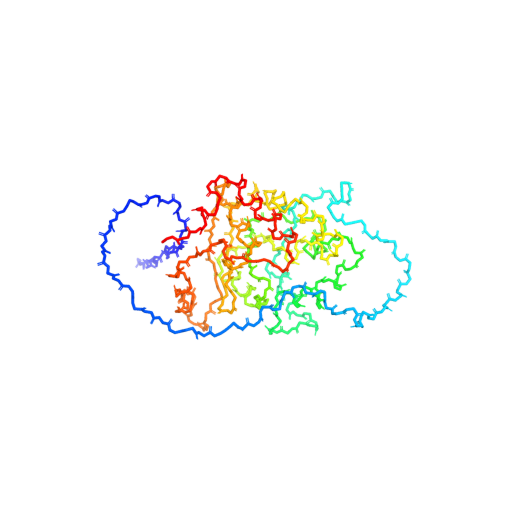1 256 ? 2.635 -18.322 11.439 1.00 94.12 256 SER A N 1
ATOM 1936 C CA . SER A 1 256 ? 3.719 -18.762 10.554 1.00 94.12 256 SER A CA 1
ATOM 1937 C C . SER A 1 256 ? 4.174 -17.679 9.573 1.00 94.12 256 SER A C 1
ATOM 1939 O O . SER A 1 256 ? 5.243 -17.815 8.978 1.00 94.12 256 SER A O 1
ATOM 1941 N N . ALA A 1 257 ? 3.431 -16.577 9.445 1.00 94.44 257 ALA A N 1
ATOM 1942 C CA . ALA A 1 257 ? 3.839 -15.450 8.621 1.00 94.44 257 ALA A CA 1
ATOM 1943 C C . ALA A 1 257 ? 5.159 -14.843 9.095 1.00 94.44 257 ALA A C 1
ATOM 1945 O O . ALA A 1 257 ? 5.498 -14.893 10.283 1.00 94.44 257 ALA A O 1
ATOM 1946 N N . ARG A 1 258 ? 5.914 -14.272 8.158 1.00 94.50 258 ARG A N 1
ATOM 1947 C CA . ARG A 1 258 ? 7.244 -13.708 8.409 1.00 94.50 258 ARG A CA 1
ATOM 1948 C C . ARG A 1 258 ? 7.379 -12.332 7.776 1.00 94.50 258 ARG A C 1
ATOM 1950 O O . ARG A 1 258 ? 6.651 -11.964 6.847 1.00 94.50 258 ARG A O 1
ATOM 1957 N N . CYS A 1 259 ? 8.347 -11.579 8.267 1.00 90.50 259 CYS A N 1
ATOM 1958 C CA . CYS A 1 259 ? 8.981 -10.525 7.489 1.00 90.50 259 CYS A CA 1
ATOM 1959 C C . CYS A 1 259 ? 10.474 -10.820 7.393 1.00 90.50 259 CYS A C 1
ATOM 1961 O O . CYS A 1 259 ? 10.967 -11.814 7.915 1.00 90.50 259 CYS A O 1
ATOM 1963 N N . ALA A 1 260 ? 11.184 -9.997 6.641 1.00 86.25 260 ALA A N 1
ATOM 1964 C CA . ALA A 1 260 ? 12.578 -10.275 6.373 1.00 86.25 260 ALA A CA 1
ATOM 1965 C C . ALA A 1 260 ? 13.507 -10.006 7.562 1.00 86.25 260 ALA A C 1
ATOM 1967 O O . ALA A 1 260 ? 14.450 -10.762 7.764 1.00 86.25 260 ALA A O 1
ATOM 1968 N N . GLU A 1 261 ? 13.239 -8.944 8.320 1.00 88.19 261 GLU A N 1
ATOM 1969 C CA . GLU A 1 261 ? 14.044 -8.559 9.475 1.00 88.19 261 GLU A CA 1
ATOM 1970 C C . GLU A 1 261 ? 13.403 -9.020 10.769 1.00 88.19 261 GLU A C 1
ATOM 1972 O O . GLU A 1 261 ? 12.207 -8.831 10.998 1.00 88.19 261 GLU A O 1
ATOM 1977 N N . GLN A 1 262 ? 14.218 -9.588 11.652 1.00 90.75 262 GLN A N 1
ATOM 1978 C CA . GLN A 1 262 ? 13.733 -10.148 12.908 1.00 90.75 262 GLN A CA 1
ATOM 1979 C C . GLN A 1 262 ? 13.215 -9.068 13.869 1.00 90.75 262 GLN A C 1
ATOM 1981 O O . GLN A 1 262 ? 12.237 -9.301 14.582 1.00 90.75 262 GLN A O 1
ATOM 1986 N N . SER A 1 263 ? 13.847 -7.889 13.899 1.00 88.62 263 SER A N 1
ATOM 1987 C CA . SER A 1 263 ? 13.401 -6.762 14.732 1.00 88.62 263 SER A CA 1
ATOM 1988 C C . SER A 1 263 ? 12.009 -6.284 14.334 1.00 88.62 263 SER A C 1
ATOM 1990 O O . SER A 1 263 ? 11.148 -6.068 15.189 1.00 88.62 263 SER A O 1
ATOM 1992 N N . ASP A 1 264 ? 11.792 -6.172 13.028 1.00 89.00 264 ASP A N 1
ATOM 1993 C CA . ASP A 1 264 ? 10.539 -5.732 12.427 1.00 89.00 264 ASP A CA 1
ATOM 1994 C C . ASP A 1 264 ? 9.456 -6.770 12.690 1.00 89.00 264 ASP A C 1
ATOM 1996 O O . ASP A 1 264 ? 8.318 -6.427 13.014 1.00 89.00 264 ASP A O 1
ATOM 2000 N N . GLU A 1 265 ? 9.840 -8.049 12.644 1.00 92.81 265 GLU A N 1
ATOM 2001 C CA . GLU A 1 265 ? 8.942 -9.156 12.929 1.00 92.81 265 GLU A CA 1
ATOM 2002 C C . GLU A 1 265 ? 8.414 -9.044 14.350 1.00 92.81 265 GLU A C 1
ATOM 2004 O O . GLU A 1 265 ? 7.208 -9.014 14.570 1.00 92.81 265 GLU A O 1
ATOM 2009 N N . GLN A 1 266 ? 9.313 -8.901 15.322 1.00 92.38 266 GLN A N 1
ATOM 2010 C CA . GLN A 1 266 ? 8.936 -8.757 16.724 1.00 92.38 266 GLN A CA 1
ATOM 2011 C C . GLN A 1 266 ? 8.057 -7.523 16.961 1.00 92.38 266 GLN A C 1
ATOM 2013 O O . GLN A 1 266 ? 7.102 -7.594 17.735 1.00 92.38 266 GLN A O 1
ATOM 2018 N N . ALA A 1 267 ? 8.352 -6.395 16.306 1.00 90.50 267 ALA A N 1
ATOM 2019 C CA . ALA A 1 267 ? 7.539 -5.187 16.412 1.00 90.50 267 ALA A CA 1
ATOM 2020 C C . ALA A 1 267 ? 6.112 -5.411 15.886 1.00 90.50 267 ALA A C 1
ATOM 2022 O O . ALA A 1 267 ? 5.150 -5.113 16.595 1.00 90.50 267 ALA A O 1
ATOM 2023 N N . LEU A 1 268 ? 5.970 -5.999 14.696 1.00 92.69 268 LEU A N 1
ATOM 2024 C CA . LEU A 1 268 ? 4.672 -6.294 14.088 1.00 92.69 268 LEU A CA 1
ATOM 2025 C C . LEU A 1 268 ? 3.884 -7.340 14.880 1.00 92.69 268 LEU A C 1
ATOM 2027 O O . LEU A 1 268 ? 2.692 -7.149 15.107 1.00 92.69 268 LEU A O 1
ATOM 2031 N N . ARG A 1 269 ? 4.537 -8.408 15.356 1.00 94.94 269 ARG A N 1
ATOM 2032 C CA . ARG A 1 269 ? 3.888 -9.436 16.185 1.00 94.94 269 ARG A CA 1
ATOM 2033 C C . ARG A 1 269 ? 3.316 -8.844 17.462 1.00 94.94 269 ARG A C 1
ATOM 2035 O O . ARG A 1 269 ? 2.135 -9.035 17.725 1.00 94.94 269 ARG A O 1
ATOM 2042 N N . ARG A 1 270 ? 4.118 -8.067 18.202 1.00 93.69 270 ARG A N 1
ATOM 2043 C CA . ARG A 1 270 ? 3.649 -7.368 19.411 1.00 93.69 270 ARG A CA 1
ATOM 2044 C C . ARG A 1 270 ? 2.468 -6.457 19.103 1.00 93.69 270 ARG A C 1
ATOM 2046 O O . ARG A 1 270 ? 1.534 -6.376 19.893 1.00 93.69 270 ARG A O 1
ATOM 2053 N N . ALA A 1 271 ? 2.502 -5.783 17.956 1.00 92.31 271 ALA A N 1
ATOM 2054 C CA . ALA A 1 271 ? 1.425 -4.897 17.557 1.00 92.31 271 ALA A CA 1
ATOM 2055 C C . ALA A 1 271 ? 0.125 -5.658 17.239 1.00 92.31 271 ALA A C 1
ATOM 2057 O O . ALA A 1 271 ? -0.931 -5.214 17.673 1.00 92.31 271 ALA A O 1
ATOM 2058 N N . ILE A 1 272 ? 0.194 -6.809 16.555 1.00 94.06 272 ILE A N 1
ATOM 2059 C CA . ILE A 1 272 ? -0.962 -7.693 16.307 1.00 94.06 272 ILE A CA 1
ATOM 2060 C C . ILE A 1 272 ? -1.479 -8.304 17.616 1.00 94.06 272 ILE A C 1
ATOM 2062 O O . ILE A 1 272 ? -2.681 -8.361 17.842 1.00 94.06 272 ILE A O 1
ATOM 2066 N N . GLU A 1 273 ? -0.589 -8.752 18.500 1.00 95.12 273 GLU A N 1
ATOM 2067 C CA . GLU A 1 273 ? -0.935 -9.333 19.806 1.00 95.12 273 GLU A CA 1
ATOM 2068 C C . GLU A 1 273 ? -1.617 -8.340 20.748 1.00 95.12 273 GLU A C 1
ATOM 2070 O O . GLU A 1 273 ? -2.414 -8.749 21.587 1.00 95.12 273 GLU A O 1
ATOM 2075 N N . ALA A 1 274 ? -1.354 -7.044 20.576 1.00 94.62 274 ALA A N 1
ATOM 2076 C CA . ALA A 1 274 ? -2.031 -5.980 21.304 1.00 94.62 274 ALA A CA 1
ATOM 2077 C C . ALA A 1 274 ? -3.434 -5.644 20.755 1.00 94.62 274 ALA A C 1
ATOM 2079 O O . ALA A 1 274 ? -4.162 -4.884 21.395 1.00 94.62 274 ALA A O 1
ATOM 2080 N N . LEU A 1 275 ? -3.820 -6.159 19.581 1.00 93.56 275 LEU A N 1
ATOM 2081 C CA . LEU A 1 275 ? -5.170 -5.984 19.039 1.00 93.56 275 LEU A CA 1
ATOM 2082 C C . LEU A 1 275 ? -6.157 -6.938 19.712 1.00 93.56 275 LEU A C 1
ATOM 2084 O O . LEU A 1 275 ? -5.819 -8.068 20.071 1.00 93.56 275 LEU A O 1
ATOM 2088 N N . GLU A 1 276 ? -7.412 -6.507 19.823 1.00 92.44 276 GLU A N 1
ATOM 2089 C CA . GLU A 1 276 ? -8.488 -7.371 20.301 1.00 92.44 276 GLU A CA 1
ATOM 2090 C C . GLU A 1 276 ? -8.624 -8.607 19.397 1.00 92.44 276 GLU A C 1
ATOM 2092 O O . GLU A 1 276 ? -8.676 -8.502 18.174 1.00 92.44 276 GLU A O 1
ATOM 2097 N N . GLY A 1 277 ? -8.623 -9.793 20.010 1.00 89.75 277 GLY A N 1
ATOM 2098 C CA . GLY A 1 277 ? -8.672 -11.083 19.317 1.00 89.75 277 GLY A CA 1
ATOM 2099 C C . GLY A 1 277 ? -7.360 -11.521 18.645 1.00 89.75 277 GLY A C 1
ATOM 2100 O O . GLY A 1 277 ? -7.234 -12.700 18.313 1.00 89.75 277 GLY A O 1
ATOM 2101 N N . SER A 1 278 ? -6.353 -10.644 18.528 1.00 92.94 278 SER A N 1
ATOM 2102 C CA . SER A 1 278 ? -5.019 -10.970 18.000 1.00 92.94 278 SER A CA 1
ATOM 2103 C C . SER A 1 278 ? -5.100 -11.718 16.650 1.00 92.94 278 SER A C 1
ATOM 2105 O O . SER A 1 278 ? -5.942 -11.402 15.810 1.00 92.94 278 SER A O 1
ATOM 2107 N N . TYR A 1 279 ? -4.256 -12.729 16.434 1.00 91.62 279 TYR A N 1
ATOM 2108 C CA . TYR A 1 279 ? -4.231 -13.575 15.238 1.00 91.62 279 TYR A CA 1
ATOM 2109 C C . TYR A 1 279 ? -5.560 -14.295 14.968 1.00 91.62 279 TYR A C 1
ATOM 2111 O O . TYR A 1 279 ? -5.912 -14.493 13.811 1.00 91.62 279 TYR A O 1
ATOM 2119 N N . ALA A 1 280 ? -6.357 -14.597 16.002 1.00 89.31 280 ALA A N 1
ATOM 2120 C CA . ALA A 1 280 ? -7.624 -15.316 15.840 1.00 89.31 280 ALA A CA 1
ATOM 2121 C C . ALA A 1 280 ? -8.684 -14.523 15.053 1.00 89.31 280 ALA A C 1
ATOM 2123 O O . ALA A 1 280 ? -9.685 -15.093 14.631 1.00 89.31 280 ALA A O 1
ATOM 2124 N N . THR A 1 281 ? -8.488 -13.214 14.864 1.00 84.62 281 THR A N 1
ATOM 2125 C CA . THR A 1 281 ? -9.365 -12.388 14.015 1.00 84.62 281 THR A CA 1
ATOM 2126 C C . THR A 1 281 ? -9.084 -12.544 12.521 1.00 84.62 281 THR A C 1
ATOM 2128 O O . THR A 1 281 ? -9.916 -12.154 11.703 1.00 84.62 281 THR A O 1
ATOM 2131 N N . ILE A 1 282 ? -7.926 -13.103 12.162 1.00 85.44 282 ILE A N 1
ATOM 2132 C CA . ILE A 1 282 ? -7.444 -13.226 10.780 1.00 85.44 282 ILE A CA 1
ATOM 2133 C C . ILE A 1 282 ? -7.253 -14.690 10.390 1.00 85.44 282 ILE A C 1
ATOM 2135 O O . ILE A 1 282 ? -7.440 -15.026 9.220 1.00 85.44 282 ILE A O 1
ATOM 2139 N N . ASP A 1 283 ? -6.890 -15.545 11.351 1.00 85.19 283 ASP A N 1
ATOM 2140 C CA . ASP A 1 283 ? -6.876 -16.993 11.179 1.00 85.19 283 ASP A CA 1
ATOM 2141 C C . ASP A 1 283 ? -8.266 -17.433 10.716 1.00 85.19 283 ASP A C 1
ATOM 2143 O O . ASP A 1 283 ? -9.271 -17.255 11.410 1.00 85.19 283 ASP A O 1
ATOM 2147 N N . ARG A 1 284 ? -8.321 -17.988 9.507 1.00 66.00 284 ARG A N 1
ATOM 2148 C CA . ARG A 1 284 ? -9.511 -18.661 9.002 1.00 66.00 284 ARG A CA 1
ATOM 2149 C C . ARG A 1 284 ? -9.430 -20.129 9.394 1.00 66.00 284 ARG A C 1
ATOM 2151 O O . ARG A 1 284 ? -8.407 -20.764 9.143 1.00 66.00 284 ARG A O 1
ATOM 2158 N N . GLN A 1 285 ? -10.506 -20.614 10.007 1.00 51.19 285 GLN A N 1
ATOM 2159 C CA . GLN A 1 285 ? -10.835 -22.036 10.115 1.00 51.19 285 GLN A CA 1
ATOM 2160 C C . GLN A 1 285 ? -11.793 -22.423 8.992 1.00 51.19 285 GLN A C 1
ATOM 2162 O O . GLN A 1 285 ? -12.530 -21.518 8.526 1.00 51.19 285 GLN A O 1
#

Secondary structure (DSSP, 8-state):
------PPPPP------------------PPPPPPPPPPPP------S-SS-------TT---PPPTTSTTT--S-GGGB-B-HHHHHHHHTSTT--TT-BHHHHIIIIIHHHHTTTSS-HHHHH-TT-B--SEEEEE-TTSBHHHHHHHHHHSS----EEEHHHHS---HHHHHHHHHSHHHHHHHHHTT-SEEEEEE-SSS-GGGBHHHHHHHHHHHHTT-EEEEEE---STT-SS---HHHHHHHHS---GGG-B-SSHHHHHHHHHHHHTSTTGGGGT---

Radius of gyration: 20.84 Å; chains: 1; bounding box: 76×59×49 Å

Organism: Polarella glacialis (NCBI:txid89957)